Protein AF-A0A9P1MPZ2-F1 (afdb_monomer)

Secondary structure (DSSP, 8-state):
---PPPPPPPPPS--PPPPPPPTTHHHHT-HHHHHHHHHHHHHHHHHHHHHHHHHHHHHHHHHHHHHHHHHHHHHHHHT-EEEEEES-TT-TTHHHHHHHHHHHHHSTT--EEEEETTT--HHHHHH--EEEEEEEEEETTEE-HHHHHHHHHHHHHHH-HHHHHTS-GGGEEEEEEEEE-TTS-TTTTTHHHHHHHHHHHHHTPEE-SPPEEEE-TTSS--HHHHHHHHHHHHHHHHHHHHHHHHTTS----------------------------------------

Foldseek 3Di:
DDDDDDDDDDDDPDDDDDPPDDPVVVVVVPVVNVVVVVVVCVVVVVVVVVVVVVVVVVVVVVVVVVVVVVVVVLLVQQLEEEEEELADPPDPCVVLVVVLVVVQVPPPPRHYHYHYLVRDDPVVQQAGAHEYEYEFEFDLLATPPSNRVVLVVLVVCLVDPVSLVSGDLLRYEYEYEFEYAPVHDPCSQSNHRVSSVVSSVSSNHHYQDPHHGAHPNPVDCDPVSVVVSVVVSVVVVVSSVVVSVVSPDDDPPPDDDDPPPDDDDDDDDDDDDDDDDDDDDDDDDDDDD

Sequence (289 aa):
MSFHPPIRPAPPKGTAPAPAKTWYEELLEKDELLLYITAFLGVILPGLVYFIYQRVHKVYLKYAQKKMDEKRKERTAKNKIAIISLLSEDSELNELKKQLEECFQNHTGVEYEMWSVSSLKASDFSKFKGLGIFLVQTVDGQAGDESQWFIEWLEDVAADKKLKKNSNFESIRFCVAAFGSSLEKEKLFNKAGKTLQKRMKILGSTQMMPLELFDTASGDYTTELHEHFETWLLDLFSALEHSMEVGSDVEYDSQYEHSEEEEEEVDVDDEELTSEEETEKTGNTKKVR

Mean predicted aligned error: 15.58 Å

Structure (mmCIF, N/CA/C/O backbone):
data_AF-A0A9P1MPZ2-F1
#
_entry.id   AF-A0A9P1MPZ2-F1
#
loop_
_atom_site.group_PDB
_atom_site.id
_atom_site.type_symbol
_atom_site.label_atom_id
_atom_site.label_alt_id
_atom_site.label_comp_id
_atom_site.label_asym_id
_atom_site.label_entity_id
_atom_site.label_seq_id
_atom_site.pdbx_PDB_ins_code
_atom_site.Cartn_x
_atom_site.Cartn_y
_atom_site.Cartn_z
_atom_site.occupancy
_atom_site.B_iso_or_equiv
_atom_site.auth_seq_id
_atom_site.auth_comp_id
_atom_site.auth_asym_id
_atom_site.auth_atom_id
_atom_site.pdbx_PDB_model_num
ATOM 1 N N . MET A 1 1 ? 56.349 -40.484 -120.542 1.00 39.84 1 MET A N 1
ATOM 2 C CA . MET A 1 1 ? 56.775 -39.326 -119.730 1.00 39.84 1 MET A CA 1
ATOM 3 C C . MET A 1 1 ? 55.864 -39.259 -118.515 1.00 39.84 1 MET A C 1
ATOM 5 O O . MET A 1 1 ? 54.703 -38.902 -118.650 1.00 39.84 1 MET A O 1
ATOM 9 N N . SER A 1 2 ? 56.345 -39.744 -117.374 1.00 45.59 2 SER A N 1
ATOM 10 C CA . SER A 1 2 ? 55.611 -39.833 -116.109 1.00 45.59 2 SER A CA 1
ATOM 11 C C . SER A 1 2 ? 55.740 -38.519 -115.339 1.00 45.59 2 SER A C 1
ATOM 13 O O . SER A 1 2 ? 56.826 -38.170 -114.882 1.00 45.59 2 SER A O 1
ATOM 15 N N . PHE A 1 3 ? 54.636 -37.783 -115.224 1.00 50.25 3 PHE A N 1
ATOM 16 C CA . PHE A 1 3 ? 54.538 -36.581 -114.401 1.00 50.25 3 PHE A CA 1
ATOM 17 C C . PHE A 1 3 ? 54.379 -36.981 -112.930 1.00 50.25 3 PHE A C 1
ATOM 19 O O . PHE A 1 3 ? 53.340 -37.509 -112.538 1.00 50.25 3 PHE A O 1
ATOM 26 N N . HIS A 1 4 ? 55.402 -36.725 -112.114 1.00 55.28 4 HIS A N 1
ATOM 27 C CA . HIS A 1 4 ? 55.261 -36.721 -110.660 1.00 55.28 4 HIS A CA 1
ATOM 28 C C . HIS A 1 4 ? 54.816 -35.324 -110.198 1.00 55.28 4 HIS A C 1
ATOM 30 O O . HIS A 1 4 ? 55.480 -34.342 -110.537 1.00 55.28 4 HIS A O 1
ATOM 36 N N . PRO A 1 5 ? 53.715 -35.200 -109.437 1.00 65.12 5 PRO A N 1
ATOM 37 C CA . PRO A 1 5 ? 53.345 -33.938 -108.810 1.00 65.12 5 PRO A CA 1
ATOM 38 C C . PRO A 1 5 ? 54.288 -33.617 -107.632 1.00 65.12 5 PRO A C 1
ATOM 40 O O . PRO A 1 5 ? 54.743 -34.536 -106.945 1.00 65.12 5 PRO A O 1
ATOM 43 N N . PRO A 1 6 ? 54.597 -32.333 -107.377 1.00 62.66 6 PRO A N 1
ATOM 44 C CA . PRO A 1 6 ? 55.528 -31.943 -106.325 1.00 62.66 6 PRO A CA 1
ATOM 45 C C . PRO A 1 6 ? 54.959 -32.202 -104.923 1.00 62.66 6 PRO A C 1
ATOM 47 O O . PRO A 1 6 ? 53.801 -31.909 -104.620 1.00 62.66 6 PRO A O 1
ATOM 50 N N . ILE A 1 7 ? 55.824 -32.740 -104.065 1.00 59.59 7 ILE A N 1
ATOM 51 C CA . ILE A 1 7 ? 55.591 -33.028 -102.649 1.00 59.59 7 ILE A CA 1
ATOM 52 C C . ILE A 1 7 ? 55.330 -31.710 -101.904 1.00 59.59 7 ILE A C 1
ATOM 54 O O . ILE A 1 7 ? 56.149 -30.793 -101.938 1.00 59.59 7 ILE A O 1
ATOM 58 N N . ARG A 1 8 ? 54.183 -31.614 -101.222 1.00 60.94 8 ARG A N 1
ATOM 59 C CA . ARG A 1 8 ? 53.833 -30.482 -100.349 1.00 60.94 8 ARG A CA 1
ATOM 60 C C . ARG A 1 8 ? 54.687 -30.543 -99.070 1.00 60.94 8 ARG A C 1
ATOM 62 O O . ARG A 1 8 ? 54.714 -31.605 -98.447 1.00 60.94 8 ARG A O 1
ATOM 69 N N . PRO A 1 9 ? 55.346 -29.454 -98.637 1.00 58.75 9 PRO A N 1
ATOM 70 C CA . PRO A 1 9 ? 56.050 -29.443 -97.359 1.00 58.75 9 PRO A CA 1
ATOM 71 C C . PRO A 1 9 ? 55.053 -29.563 -96.197 1.00 58.75 9 PRO A C 1
ATOM 73 O O . PRO A 1 9 ? 53.997 -28.926 -96.198 1.00 58.75 9 PRO A O 1
ATOM 76 N N . ALA A 1 10 ? 55.383 -30.405 -95.216 1.00 61.16 10 ALA A N 1
ATOM 77 C CA . ALA A 1 10 ? 54.605 -30.565 -93.993 1.00 61.16 10 ALA A CA 1
ATOM 78 C C . ALA A 1 10 ? 54.614 -29.259 -93.168 1.00 61.16 10 ALA A C 1
ATOM 80 O O . ALA A 1 10 ? 55.653 -28.596 -93.104 1.00 61.16 10 ALA A O 1
ATOM 81 N N . PRO A 1 11 ? 53.492 -28.881 -92.528 1.00 60.66 11 PRO A N 1
ATOM 82 C CA . PRO A 1 11 ? 53.441 -27.696 -91.681 1.00 60.66 11 PRO A CA 1
ATOM 83 C C . PRO A 1 11 ? 54.337 -27.874 -90.439 1.00 60.66 11 PRO A C 1
ATOM 85 O O . PRO A 1 11 ? 54.437 -28.987 -89.909 1.00 60.66 11 PRO A O 1
ATOM 88 N N . PRO A 1 12 ? 54.998 -26.804 -89.962 1.00 57.44 12 PRO A N 1
ATOM 89 C CA . PRO A 1 12 ? 55.885 -26.873 -88.808 1.00 57.44 12 PRO A CA 1
ATOM 90 C C . PRO A 1 12 ? 55.118 -27.314 -87.553 1.00 57.44 12 PRO A C 1
ATOM 92 O O . PRO A 1 12 ? 54.087 -26.746 -87.194 1.00 57.44 12 PRO A O 1
ATOM 95 N N . LYS A 1 13 ? 55.642 -28.342 -86.876 1.00 53.94 13 LYS A N 1
ATOM 96 C CA . LYS A 1 13 ? 55.223 -28.744 -85.527 1.00 53.94 13 LYS A CA 1
ATOM 97 C C . LYS A 1 13 ? 55.514 -27.585 -84.572 1.00 53.94 13 LYS A C 1
ATOM 99 O O . LYS A 1 13 ? 56.685 -27.254 -84.410 1.00 53.94 13 LYS A O 1
ATOM 104 N N . GLY A 1 14 ? 54.502 -27.010 -83.917 1.00 59.19 14 GLY A N 1
ATOM 105 C CA . GLY A 1 14 ? 54.798 -26.116 -82.792 1.00 59.19 14 GLY A CA 1
ATOM 106 C C . GLY A 1 14 ? 53.775 -25.094 -82.310 1.00 59.19 14 GLY A C 1
ATOM 107 O O . GLY A 1 14 ? 54.126 -24.367 -81.393 1.00 59.19 14 GLY A O 1
ATOM 108 N N . THR A 1 15 ? 52.551 -24.999 -82.831 1.00 55.19 15 THR A N 1
ATOM 109 C CA . THR A 1 15 ? 51.580 -24.028 -82.286 1.00 55.19 15 THR A CA 1
ATOM 110 C C . THR A 1 15 ? 50.179 -24.617 -82.196 1.00 55.19 15 THR A C 1
ATOM 112 O O . THR A 1 15 ? 49.307 -24.360 -83.022 1.00 55.19 15 THR A O 1
ATOM 115 N N . ALA A 1 16 ? 49.941 -25.418 -81.155 1.00 57.53 16 ALA A N 1
ATOM 116 C CA . ALA A 1 16 ? 48.583 -25.530 -80.639 1.00 57.53 16 ALA A CA 1
ATOM 117 C C . ALA A 1 16 ? 48.192 -24.138 -80.099 1.00 57.53 16 ALA A C 1
ATOM 119 O O . ALA A 1 16 ? 48.966 -23.579 -79.318 1.00 57.53 16 ALA A O 1
ATOM 120 N N . PRO A 1 17 ? 47.067 -23.537 -80.524 1.00 59.38 17 PRO A N 1
ATOM 121 C CA . PRO A 1 17 ? 46.603 -22.301 -79.912 1.00 59.38 17 PRO A CA 1
ATOM 122 C C . PRO A 1 17 ? 46.317 -22.583 -78.434 1.00 59.38 17 PRO A C 1
ATOM 124 O O . PRO A 1 17 ? 45.668 -23.580 -78.109 1.00 59.38 17 PRO A O 1
ATOM 127 N N . ALA A 1 18 ? 46.837 -21.736 -77.543 1.00 62.97 18 ALA A N 1
ATOM 128 C CA . ALA A 1 18 ? 46.481 -21.778 -76.129 1.00 62.97 18 ALA A CA 1
ATOM 129 C C . ALA A 1 18 ? 44.943 -21.769 -75.993 1.00 62.97 18 ALA A C 1
ATOM 131 O O . ALA A 1 18 ? 44.282 -21.107 -76.804 1.00 62.97 18 ALA A O 1
ATOM 132 N N . PRO A 1 19 ? 44.353 -22.509 -75.032 1.00 67.75 19 PRO A N 1
ATOM 133 C CA . PRO A 1 19 ? 42.909 -22.476 -74.830 1.00 67.75 19 PRO A CA 1
ATOM 134 C C . PRO A 1 19 ? 42.470 -21.023 -74.621 1.00 67.75 19 PRO A C 1
ATOM 136 O O . PRO A 1 19 ? 43.175 -20.255 -73.966 1.00 67.75 19 PRO A O 1
ATOM 139 N N . ALA A 1 20 ? 41.347 -20.635 -75.232 1.00 64.50 20 ALA A N 1
ATOM 140 C CA . ALA A 1 20 ? 40.834 -19.274 -75.139 1.00 64.50 20 ALA A CA 1
ATOM 141 C C . ALA A 1 20 ? 40.706 -18.883 -73.661 1.00 64.50 20 ALA A C 1
ATOM 143 O O . ALA A 1 20 ? 39.983 -19.549 -72.916 1.00 64.50 20 ALA A O 1
ATOM 144 N N . LYS A 1 21 ? 41.442 -17.841 -73.251 1.00 61.28 21 LYS A N 1
ATOM 145 C CA . LYS A 1 21 ? 41.390 -17.320 -71.886 1.00 61.28 21 LYS A CA 1
ATOM 146 C C . LYS A 1 21 ? 39.951 -16.973 -71.550 1.00 61.28 21 LYS A C 1
ATOM 148 O O . LYS A 1 21 ? 39.214 -16.409 -72.362 1.00 61.28 21 LYS A O 1
ATOM 153 N N . THR A 1 22 ? 39.544 -17.353 -70.354 1.00 69.38 22 THR A N 1
ATOM 154 C CA . THR A 1 22 ? 38.213 -17.018 -69.865 1.00 69.38 22 THR A CA 1
ATOM 155 C C . THR A 1 22 ? 38.151 -15.520 -69.576 1.00 69.38 22 THR A C 1
ATOM 157 O O . THR A 1 22 ? 39.133 -14.904 -69.173 1.00 69.38 22 THR A O 1
ATOM 160 N N . TRP A 1 23 ? 36.993 -14.900 -69.796 1.00 69.62 23 TRP A N 1
ATOM 161 C CA . TRP A 1 23 ? 36.815 -13.445 -69.684 1.00 69.62 23 TRP A CA 1
ATOM 162 C C . TRP A 1 23 ? 37.216 -12.860 -68.313 1.00 69.62 23 TRP A C 1
ATOM 164 O O . TRP A 1 23 ? 37.462 -11.662 -68.209 1.00 69.62 23 TRP A O 1
ATOM 174 N N . TYR A 1 24 ? 37.291 -13.687 -67.263 1.00 61.81 24 TYR A N 1
ATOM 175 C CA . TYR A 1 24 ? 37.753 -13.275 -65.938 1.00 61.81 24 TYR A CA 1
ATOM 176 C C . TYR A 1 24 ? 39.288 -13.268 -65.807 1.00 61.81 24 TYR A C 1
ATOM 178 O O . TYR A 1 24 ? 39.817 -12.462 -65.049 1.00 61.81 24 TYR A O 1
ATOM 186 N N . GLU A 1 25 ? 40.019 -14.085 -66.573 1.00 65.12 25 GLU A N 1
ATOM 187 C CA . GLU A 1 25 ? 41.493 -14.101 -66.601 1.00 65.12 25 GLU A CA 1
ATOM 188 C C . GLU A 1 25 ? 42.058 -12.848 -67.292 1.00 65.12 25 GLU A C 1
ATOM 190 O O . GLU A 1 25 ? 43.017 -12.259 -66.805 1.00 65.12 25 GLU A O 1
ATOM 195 N N . GLU A 1 26 ? 41.407 -12.363 -68.356 1.00 63.84 26 GLU A N 1
ATOM 196 C CA . GLU A 1 26 ? 41.721 -11.064 -68.987 1.00 63.84 26 GLU A CA 1
ATOM 197 C C . GLU A 1 26 ? 41.407 -9.856 -68.086 1.00 63.84 26 GLU A C 1
ATOM 199 O O . GLU A 1 26 ? 41.979 -8.776 -68.256 1.00 63.84 26 GLU A O 1
ATOM 204 N N . LEU A 1 27 ? 40.482 -10.020 -67.136 1.00 62.69 27 LEU A N 1
ATOM 205 C CA . LEU A 1 27 ? 40.157 -8.999 -66.141 1.00 62.69 27 LEU A CA 1
ATOM 206 C C . LEU A 1 27 ? 41.181 -8.978 -64.994 1.00 62.69 27 LEU A C 1
ATOM 208 O O . LEU A 1 27 ? 41.464 -7.907 -64.463 1.00 62.69 27 LEU A O 1
ATOM 212 N N . LEU A 1 28 ? 41.725 -10.148 -64.637 1.00 62.38 28 LEU A N 1
ATOM 213 C CA . LEU A 1 28 ? 42.737 -10.337 -63.591 1.00 62.38 28 LEU A CA 1
ATOM 214 C C . LEU A 1 28 ? 44.137 -9.885 -64.028 1.00 62.38 28 LEU A C 1
ATOM 216 O O . LEU A 1 28 ? 44.878 -9.379 -63.200 1.00 62.38 28 LEU A O 1
ATOM 220 N N . GLU A 1 29 ? 44.487 -9.998 -65.315 1.00 65.50 29 GLU A N 1
ATOM 221 C CA . GLU A 1 29 ? 45.775 -9.507 -65.848 1.00 65.50 29 GLU A CA 1
ATOM 222 C C . GLU A 1 29 ? 45.876 -7.969 -65.897 1.00 65.50 29 GLU A C 1
ATOM 224 O O . GLU A 1 29 ? 46.950 -7.418 -66.142 1.00 65.50 29 GLU A O 1
ATOM 229 N N . LYS A 1 30 ? 44.776 -7.249 -65.641 1.00 66.94 30 LYS A N 1
ATOM 230 C CA . LYS A 1 30 ? 44.777 -5.792 -65.475 1.00 66.94 30 LYS A CA 1
ATOM 231 C C . LYS A 1 30 ? 44.998 -5.453 -64.003 1.00 66.94 30 LYS A C 1
ATOM 233 O O . LYS A 1 30 ? 44.076 -4.998 -63.330 1.00 66.94 30 LYS A O 1
ATOM 238 N N . ASP A 1 31 ? 46.227 -5.635 -63.524 1.00 66.44 31 ASP A N 1
ATOM 239 C CA . ASP A 1 31 ? 46.645 -5.259 -62.161 1.00 66.44 31 ASP A CA 1
ATOM 240 C C . ASP A 1 31 ? 46.244 -3.816 -61.807 1.00 66.44 31 ASP A C 1
ATOM 242 O O . ASP A 1 31 ? 45.835 -3.530 -60.684 1.00 66.44 31 ASP A O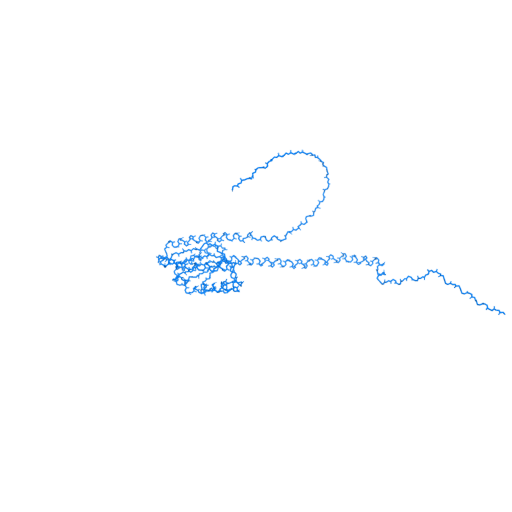 1
ATOM 246 N N . GLU A 1 32 ? 46.255 -2.910 -62.787 1.00 74.88 32 GLU A N 1
ATOM 247 C CA . GLU A 1 32 ? 45.781 -1.531 -62.637 1.00 74.88 32 GLU A CA 1
ATOM 248 C C . GLU A 1 32 ? 44.290 -1.450 -62.265 1.00 74.88 32 GLU A C 1
ATOM 250 O O . GLU A 1 32 ? 43.907 -0.643 -61.422 1.00 74.88 32 GLU A O 1
ATOM 255 N N . LEU A 1 33 ? 43.433 -2.304 -62.838 1.00 80.44 33 LEU A N 1
ATOM 256 C CA . LEU A 1 33 ? 42.002 -2.346 -62.521 1.00 80.44 33 LEU A CA 1
ATOM 257 C C . LEU A 1 33 ? 41.775 -2.829 -61.085 1.00 80.44 33 LEU A C 1
ATOM 259 O O . LEU A 1 33 ? 40.972 -2.240 -60.361 1.00 80.44 33 LEU A O 1
ATOM 263 N N . LEU A 1 34 ? 42.502 -3.865 -60.658 1.00 78.44 34 LEU A N 1
ATOM 264 C CA . LEU A 1 34 ? 42.473 -4.337 -59.273 1.00 78.44 34 LEU A CA 1
ATOM 265 C C . LEU A 1 34 ? 42.991 -3.258 -58.313 1.00 78.44 34 LEU A C 1
ATOM 267 O O . LEU A 1 34 ? 42.397 -3.054 -57.254 1.00 78.44 34 LEU A O 1
ATOM 271 N N . LEU A 1 35 ? 44.024 -2.505 -58.698 1.00 81.94 35 LEU A N 1
ATOM 272 C CA . LEU A 1 35 ? 44.551 -1.382 -57.922 1.00 81.94 35 LEU A CA 1
ATOM 273 C C . LEU A 1 35 ? 43.521 -0.249 -57.769 1.00 81.94 35 LEU A C 1
ATOM 275 O O . LEU A 1 35 ? 43.310 0.249 -56.667 1.00 81.94 35 LEU A O 1
ATOM 279 N N . TYR A 1 36 ? 42.816 0.130 -58.839 1.00 84.81 36 TYR A N 1
ATOM 280 C CA . TYR A 1 36 ? 41.749 1.135 -58.757 1.00 84.81 36 TYR A CA 1
ATOM 281 C C . TYR A 1 36 ? 40.560 0.660 -57.920 1.00 84.81 36 TYR A C 1
ATOM 283 O O . TYR A 1 36 ? 40.020 1.439 -57.136 1.00 84.81 36 TYR A O 1
ATOM 291 N N . ILE A 1 37 ? 40.162 -0.609 -58.048 1.00 85.12 37 ILE A N 1
ATOM 292 C CA . ILE A 1 37 ? 39.066 -1.183 -57.256 1.00 85.12 37 ILE A CA 1
ATOM 293 C C . ILE A 1 37 ? 39.447 -1.240 -55.773 1.00 85.12 37 ILE A C 1
ATOM 295 O O . ILE A 1 37 ? 38.644 -0.859 -54.924 1.00 85.12 37 ILE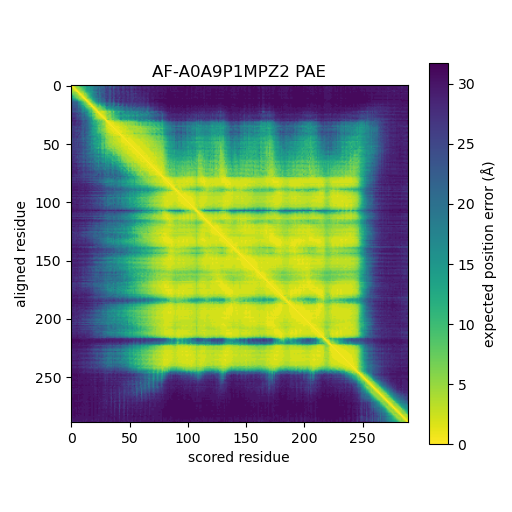 A O 1
ATOM 299 N N . THR A 1 38 ? 40.665 -1.670 -55.446 1.00 86.75 38 THR A N 1
ATOM 300 C CA . THR A 1 38 ? 41.151 -1.736 -54.058 1.00 86.75 38 THR A CA 1
ATOM 301 C C . THR A 1 38 ? 41.344 -0.350 -53.449 1.00 86.75 38 THR A C 1
ATOM 303 O O . THR A 1 38 ? 40.920 -0.137 -52.316 1.00 86.75 38 THR A O 1
ATOM 306 N N . ALA A 1 39 ? 41.870 0.624 -54.198 1.00 87.81 39 ALA A N 1
ATOM 307 C CA . ALA A 1 39 ? 41.956 2.016 -53.754 1.00 87.81 39 ALA A CA 1
ATOM 308 C C . ALA A 1 39 ? 40.564 2.635 -53.530 1.00 87.81 39 ALA A C 1
ATOM 310 O O . ALA A 1 39 ? 40.325 3.293 -52.519 1.00 87.81 39 ALA A O 1
ATOM 311 N N . PHE A 1 40 ? 39.614 2.379 -54.433 1.00 88.94 40 PHE A N 1
ATOM 312 C CA . PHE A 1 40 ? 38.230 2.841 -54.309 1.00 88.94 40 PHE A CA 1
ATOM 313 C C . PHE A 1 40 ? 37.520 2.218 -53.100 1.00 88.94 40 PHE A C 1
ATOM 315 O O . PHE A 1 40 ? 36.880 2.929 -52.322 1.00 88.94 40 PHE A O 1
ATOM 322 N N . LEU A 1 41 ? 37.674 0.906 -52.897 1.00 87.62 41 LEU A N 1
ATOM 323 C CA . LEU A 1 41 ? 37.165 0.211 -51.714 1.00 87.62 41 LEU A CA 1
ATOM 324 C C . LEU A 1 41 ? 37.825 0.732 -50.435 1.00 87.62 41 LEU A C 1
ATOM 326 O O . LEU A 1 41 ? 37.121 0.955 -49.458 1.00 87.62 41 LEU A O 1
ATOM 330 N N . GLY A 1 42 ? 39.132 1.003 -50.449 1.00 87.38 42 GLY A N 1
ATOM 331 C CA . GLY A 1 42 ? 39.857 1.572 -49.312 1.00 87.38 42 GLY A CA 1
ATOM 332 C C . GLY A 1 42 ? 39.328 2.939 -48.870 1.00 87.38 42 GLY A C 1
ATOM 333 O O . GLY A 1 42 ? 39.343 3.237 -47.681 1.00 87.38 42 GLY A O 1
ATOM 334 N N . VAL A 1 43 ? 38.795 3.745 -49.794 1.00 90.00 43 VAL A N 1
ATOM 335 C CA . VAL A 1 43 ? 38.198 5.056 -49.479 1.00 90.00 43 VAL A CA 1
ATOM 336 C C . VAL A 1 43 ? 36.723 4.940 -49.080 1.00 90.00 43 VAL A C 1
ATOM 338 O O . VAL A 1 43 ? 36.266 5.629 -48.169 1.00 90.00 43 VAL A O 1
ATOM 341 N N . ILE A 1 44 ? 35.952 4.070 -49.736 1.00 91.75 44 ILE A N 1
ATOM 342 C CA . ILE A 1 44 ? 34.495 3.993 -49.535 1.00 91.75 44 ILE A CA 1
ATOM 343 C C . ILE A 1 44 ? 34.104 3.098 -48.366 1.00 91.75 44 ILE A C 1
ATOM 345 O O . ILE A 1 44 ? 33.143 3.405 -47.657 1.00 91.75 44 ILE A O 1
ATOM 349 N N . LEU A 1 45 ? 34.826 2.001 -48.147 1.00 90.38 45 LEU A N 1
ATOM 350 C CA . LEU A 1 45 ? 34.503 1.025 -47.114 1.00 90.38 45 LEU A CA 1
ATOM 351 C C . LEU A 1 45 ? 34.539 1.635 -45.702 1.00 90.38 45 LEU A C 1
ATOM 353 O O . LEU A 1 45 ? 33.568 1.419 -44.977 1.00 90.38 45 LEU A O 1
ATOM 357 N N . PRO A 1 46 ? 35.520 2.483 -45.321 1.00 93.12 46 PRO A N 1
ATOM 358 C CA . PRO A 1 46 ? 35.475 3.200 -44.045 1.00 93.12 46 PRO A CA 1
ATOM 359 C C . PRO A 1 46 ? 34.239 4.098 -43.908 1.00 93.12 46 PRO A C 1
ATOM 361 O O . PRO A 1 46 ? 33.606 4.115 -42.856 1.00 93.12 46 PRO A O 1
ATOM 364 N N . GLY A 1 47 ? 33.838 4.793 -44.980 1.00 91.12 47 GLY A N 1
ATOM 365 C CA . GLY A 1 47 ? 32.633 5.629 -44.985 1.00 91.12 47 GLY A CA 1
ATOM 366 C C . GLY A 1 47 ? 31.343 4.820 -44.816 1.00 91.12 47 GLY A C 1
ATOM 367 O O . GLY A 1 47 ? 30.450 5.216 -44.065 1.00 91.12 47 GLY A O 1
ATOM 368 N N . LEU A 1 48 ? 31.257 3.655 -45.465 1.00 92.75 48 LEU A N 1
ATOM 369 C CA . LEU A 1 48 ? 30.120 2.742 -45.346 1.00 92.75 48 LEU A CA 1
ATOM 370 C C . LEU A 1 48 ? 30.046 2.109 -43.948 1.00 92.75 48 LEU A C 1
ATOM 372 O O . LEU A 1 48 ? 28.972 2.091 -43.345 1.00 92.75 48 LEU A O 1
ATOM 376 N N . VAL A 1 49 ? 31.179 1.648 -43.408 1.00 94.50 49 VAL A N 1
ATOM 377 C CA . VAL A 1 49 ? 31.280 1.116 -42.040 1.00 94.50 49 VAL A CA 1
ATOM 378 C C . VAL A 1 49 ? 30.900 2.189 -41.025 1.00 94.50 49 VAL A C 1
ATOM 380 O O . VAL A 1 49 ? 30.057 1.931 -40.171 1.00 94.50 49 VAL A O 1
ATOM 383 N N . TYR A 1 50 ? 31.424 3.411 -41.160 1.00 93.56 50 TYR A N 1
ATOM 384 C CA . TYR A 1 50 ? 31.068 4.535 -40.294 1.00 93.56 50 TYR A CA 1
ATOM 385 C C . TYR A 1 50 ? 29.569 4.854 -40.352 1.00 93.56 50 TYR A C 1
ATOM 387 O O . TYR A 1 50 ? 28.939 5.083 -39.319 1.00 93.56 50 TYR A O 1
ATOM 395 N N . PHE A 1 51 ? 28.962 4.823 -41.542 1.00 95.00 51 PHE A N 1
ATOM 396 C CA . PHE A 1 51 ? 27.527 5.060 -41.704 1.00 95.00 51 PHE A CA 1
ATOM 397 C C . PHE A 1 51 ? 26.672 3.965 -41.049 1.00 95.00 51 PHE A C 1
ATOM 399 O O . PHE A 1 51 ? 25.691 4.270 -40.362 1.00 95.00 51 PHE A O 1
ATOM 406 N N . ILE A 1 52 ? 27.041 2.692 -41.231 1.00 94.19 52 ILE A N 1
ATOM 407 C CA . ILE A 1 52 ? 26.368 1.558 -40.583 1.00 94.19 52 ILE A CA 1
ATOM 408 C C . ILE A 1 52 ? 26.531 1.658 -39.063 1.00 94.19 52 ILE A C 1
ATOM 410 O O . ILE A 1 52 ? 25.536 1.568 -38.342 1.00 94.19 52 ILE A O 1
ATOM 414 N N . TYR A 1 53 ? 27.747 1.931 -38.587 1.00 94.56 53 TYR A N 1
ATOM 415 C CA . TYR A 1 53 ? 28.055 2.130 -37.175 1.00 94.56 53 TYR A CA 1
ATOM 416 C C . TYR A 1 53 ? 27.206 3.250 -36.569 1.00 94.56 53 TYR A C 1
ATOM 418 O O . TYR A 1 53 ? 26.485 3.016 -35.605 1.00 94.56 53 TYR A O 1
ATOM 426 N N . GLN A 1 54 ? 27.181 4.435 -37.183 1.00 93.00 54 GLN A N 1
ATOM 427 C CA . GLN A 1 54 ? 26.336 5.560 -36.767 1.00 93.00 54 GLN A CA 1
ATOM 428 C C . GLN A 1 54 ? 24.858 5.170 -36.660 1.00 93.00 54 GLN A C 1
ATOM 430 O O . GLN A 1 54 ? 24.152 5.615 -35.753 1.00 93.00 54 GLN A O 1
ATOM 435 N N . ARG A 1 55 ? 24.362 4.339 -37.582 1.00 92.38 55 ARG A N 1
ATOM 436 C CA . ARG A 1 55 ? 22.963 3.909 -37.586 1.00 92.38 55 ARG A CA 1
ATOM 437 C C . ARG A 1 55 ? 22.666 2.918 -36.462 1.00 92.38 55 ARG A C 1
ATOM 439 O O . ARG A 1 55 ? 21.670 3.104 -35.764 1.00 92.38 55 ARG A O 1
ATOM 446 N N . VAL A 1 56 ? 23.526 1.921 -36.258 1.00 93.81 56 VAL A N 1
ATOM 447 C CA . VAL A 1 56 ? 23.408 0.947 -35.159 1.00 93.81 56 VAL A CA 1
ATOM 448 C C . VAL A 1 56 ? 23.560 1.643 -33.808 1.00 93.81 56 VAL A C 1
ATOM 450 O O . VAL A 1 56 ? 22.714 1.473 -32.934 1.00 93.81 56 VAL A O 1
ATOM 453 N N . HIS A 1 57 ? 24.560 2.511 -33.668 1.00 92.50 57 HIS A N 1
ATOM 454 C CA . HIS A 1 57 ? 24.812 3.286 -32.459 1.00 92.50 57 HIS A CA 1
ATOM 455 C C . HIS A 1 57 ? 23.613 4.174 -32.091 1.00 92.50 57 HIS A C 1
ATOM 457 O O . HIS A 1 57 ? 23.178 4.186 -30.943 1.00 92.50 57 HIS A O 1
ATOM 463 N N . LYS A 1 58 ? 22.974 4.838 -33.066 1.00 92.50 58 LYS A N 1
ATOM 464 C CA . LYS A 1 58 ? 21.732 5.602 -32.830 1.00 92.50 58 LYS A CA 1
ATOM 465 C C . LYS A 1 58 ? 20.565 4.731 -32.362 1.00 92.50 58 LYS A C 1
ATOM 467 O O . LYS A 1 58 ? 19.768 5.183 -31.542 1.00 92.50 58 LYS A O 1
ATOM 472 N N . VAL A 1 59 ? 20.425 3.514 -32.890 1.00 92.81 59 VAL A N 1
ATOM 473 C CA . VAL A 1 59 ? 19.392 2.566 -32.435 1.00 92.81 59 VAL A CA 1
ATOM 474 C C . VAL A 1 59 ? 19.675 2.124 -31.001 1.00 92.81 59 VAL A C 1
ATOM 476 O O . VAL A 1 59 ? 18.764 2.138 -30.174 1.00 92.81 59 VAL A O 1
ATOM 479 N N . TYR A 1 60 ? 20.934 1.813 -30.693 1.00 94.06 60 TYR A N 1
ATOM 480 C CA . TYR A 1 60 ? 21.369 1.434 -29.354 1.00 94.06 60 TYR A CA 1
ATOM 481 C C . TYR A 1 60 ? 21.136 2.555 -28.333 1.00 94.06 60 TYR A C 1
ATOM 483 O O . TYR A 1 60 ? 20.505 2.318 -27.307 1.00 94.06 60 TYR A O 1
ATOM 491 N N . LEU A 1 61 ? 21.532 3.794 -28.648 1.00 91.88 61 LEU A N 1
ATOM 492 C CA . LEU A 1 61 ? 21.302 4.956 -27.784 1.00 91.88 61 LEU A CA 1
ATOM 493 C C . LEU A 1 61 ? 19.814 5.169 -27.486 1.00 91.88 61 LEU A C 1
ATOM 495 O O . LEU A 1 61 ? 19.445 5.387 -26.335 1.00 91.88 61 LEU A O 1
ATOM 499 N N . LYS A 1 62 ? 18.939 5.053 -28.495 1.00 92.88 62 LYS A N 1
ATOM 500 C CA . LYS A 1 62 ? 17.484 5.162 -28.292 1.00 92.88 62 LYS A CA 1
ATOM 501 C C . LYS A 1 62 ? 16.935 4.049 -27.404 1.00 92.88 62 LYS A C 1
ATOM 503 O O . LYS A 1 62 ? 16.064 4.306 -26.576 1.00 92.88 62 LYS A O 1
ATOM 508 N N . TYR A 1 63 ? 17.418 2.821 -27.578 1.00 90.75 63 TYR A N 1
ATOM 509 C CA . TYR A 1 63 ? 17.021 1.692 -26.741 1.00 90.75 63 TYR A CA 1
ATOM 510 C C . TYR A 1 63 ? 17.474 1.883 -25.288 1.00 90.75 63 TYR A C 1
ATOM 512 O O . TYR A 1 63 ? 16.667 1.726 -24.372 1.00 90.75 63 TYR A O 1
ATOM 520 N N . ALA A 1 64 ? 18.727 2.297 -25.080 1.00 90.62 64 ALA A N 1
ATOM 521 C CA . ALA A 1 64 ? 19.273 2.592 -23.762 1.00 90.62 64 ALA A CA 1
ATOM 522 C C . ALA A 1 64 ? 18.492 3.721 -23.071 1.00 90.62 64 ALA A C 1
ATOM 524 O O . ALA A 1 64 ? 18.055 3.549 -21.936 1.00 90.62 64 ALA A O 1
ATOM 525 N N . GLN A 1 65 ? 18.218 4.826 -23.773 1.00 90.50 65 GLN A N 1
ATOM 526 C CA . GLN A 1 65 ? 17.395 5.926 -23.256 1.00 90.50 65 GLN A CA 1
ATOM 527 C C . GLN A 1 65 ? 15.992 5.456 -22.863 1.00 90.50 65 GLN A C 1
ATOM 529 O O . GLN A 1 65 ? 15.551 5.717 -21.748 1.00 90.50 65 GLN A O 1
ATOM 534 N N . LYS A 1 66 ? 15.320 4.685 -23.727 1.00 90.69 66 LYS A N 1
ATOM 535 C CA . LYS A 1 66 ? 13.989 4.141 -23.430 1.00 90.69 66 LYS A CA 1
ATOM 536 C C . LYS A 1 66 ? 14.000 3.241 -22.189 1.00 90.69 66 LYS A C 1
ATOM 538 O O . LYS A 1 66 ? 13.118 3.373 -21.347 1.00 90.69 66 LYS A O 1
ATOM 543 N N . LYS A 1 67 ? 15.006 2.370 -22.049 1.00 90.44 67 LYS A N 1
ATOM 544 C CA . LYS A 1 67 ? 15.173 1.499 -20.873 1.00 90.44 67 LYS A CA 1
ATOM 545 C C . LYS A 1 67 ? 15.398 2.322 -19.597 1.00 90.44 67 LYS A C 1
ATOM 547 O O . LYS A 1 67 ? 14.825 2.006 -18.558 1.00 90.44 67 LYS A O 1
ATOM 552 N N . MET A 1 68 ? 16.191 3.392 -19.673 1.00 82.62 68 MET A N 1
ATOM 553 C CA . MET A 1 68 ? 16.427 4.305 -18.546 1.00 82.62 68 MET A CA 1
ATOM 554 C C . MET A 1 68 ? 15.157 5.073 -18.157 1.00 82.62 68 MET A C 1
ATOM 556 O O . MET A 1 68 ? 14.857 5.196 -16.971 1.00 82.62 68 MET A O 1
ATOM 560 N N . ASP A 1 69 ? 14.372 5.530 -19.134 1.00 85.19 69 ASP A N 1
ATOM 561 C CA . ASP A 1 69 ? 13.098 6.213 -18.891 1.00 85.19 69 ASP A CA 1
ATOM 562 C C . ASP A 1 69 ? 12.040 5.278 -18.293 1.00 85.19 69 ASP A C 1
ATOM 564 O O . ASP A 1 69 ? 11.285 5.685 -17.411 1.00 85.19 69 ASP A O 1
ATOM 568 N N . GLU A 1 70 ? 11.983 4.022 -18.740 1.00 86.12 70 GLU A N 1
ATOM 569 C CA . GLU A 1 70 ? 11.115 2.995 -18.155 1.00 86.12 70 GLU A CA 1
ATOM 570 C C . GLU A 1 70 ? 11.496 2.713 -16.699 1.00 86.12 70 GLU A C 1
ATOM 572 O O . GLU A 1 70 ? 10.627 2.774 -15.829 1.00 86.12 70 GLU A O 1
ATOM 577 N N . LYS A 1 71 ? 12.792 2.522 -16.409 1.00 83.62 71 LYS A N 1
ATOM 578 C CA . LYS A 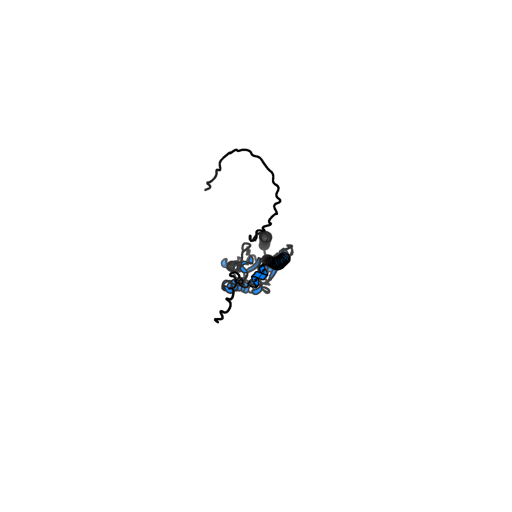1 71 ? 13.286 2.373 -15.031 1.00 83.62 71 LYS A CA 1
ATOM 579 C C . LYS A 1 71 ? 12.966 3.597 -14.174 1.00 83.62 71 LYS A C 1
ATOM 581 O O . LYS A 1 71 ? 12.542 3.447 -13.032 1.00 83.62 71 LYS A O 1
ATOM 586 N N . ARG A 1 72 ? 13.124 4.813 -14.712 1.00 80.12 72 ARG A N 1
ATOM 587 C CA . ARG A 1 72 ? 12.778 6.053 -13.999 1.00 80.12 72 ARG A CA 1
ATOM 588 C C . ARG A 1 72 ? 11.288 6.094 -13.664 1.00 80.12 72 ARG A C 1
ATOM 590 O O . ARG A 1 72 ? 10.945 6.334 -12.514 1.00 80.12 72 ARG A O 1
ATOM 597 N N . LYS A 1 73 ? 10.412 5.795 -14.629 1.00 82.81 73 LYS A N 1
ATOM 598 C CA . LYS A 1 73 ? 8.956 5.726 -14.409 1.00 82.81 73 LYS A CA 1
ATOM 599 C C . LYS A 1 73 ? 8.580 4.663 -13.385 1.00 82.81 73 LYS A C 1
ATOM 601 O O . LYS A 1 73 ? 7.699 4.897 -12.566 1.00 82.81 73 LYS A O 1
ATOM 606 N N . GLU A 1 74 ? 9.238 3.507 -13.419 1.00 81.44 74 GLU A N 1
ATOM 607 C CA . GLU A 1 74 ? 9.006 2.444 -12.447 1.00 81.44 74 GLU A CA 1
ATOM 608 C C . GLU A 1 74 ? 9.428 2.862 -11.035 1.00 81.44 74 GLU A C 1
ATOM 610 O O . GLU A 1 74 ? 8.674 2.631 -10.093 1.00 81.44 74 GLU A O 1
ATOM 615 N N . ARG A 1 75 ? 10.579 3.528 -10.885 1.00 76.94 75 ARG A N 1
ATOM 616 C CA . ARG A 1 75 ? 11.032 4.081 -9.599 1.00 76.94 75 ARG A CA 1
ATOM 617 C C . ARG A 1 75 ? 10.063 5.134 -9.067 1.00 76.94 75 ARG A C 1
ATOM 619 O O . ARG A 1 75 ? 9.643 5.036 -7.922 1.00 76.94 75 ARG A O 1
ATOM 626 N N . THR A 1 76 ? 9.631 6.077 -9.905 1.00 79.62 76 THR A N 1
ATOM 627 C CA . THR A 1 76 ? 8.622 7.074 -9.510 1.00 79.62 76 THR A CA 1
ATOM 628 C C . THR A 1 76 ? 7.311 6.406 -9.096 1.00 79.62 76 THR A C 1
ATOM 630 O O . THR A 1 76 ? 6.728 6.779 -8.086 1.00 79.62 76 THR A O 1
ATOM 633 N N . ALA A 1 77 ? 6.874 5.368 -9.816 1.00 81.50 77 ALA A N 1
ATOM 634 C CA . ALA A 1 77 ? 5.680 4.616 -9.445 1.00 81.50 77 ALA A CA 1
ATOM 635 C C . ALA A 1 77 ? 5.850 3.869 -8.110 1.00 81.50 77 ALA A C 1
ATOM 637 O O . ALA A 1 77 ? 4.922 3.851 -7.318 1.00 81.50 77 ALA A O 1
ATOM 638 N N . LYS A 1 78 ? 7.020 3.282 -7.826 1.00 81.38 78 LYS A N 1
ATOM 639 C CA . LYS A 1 78 ? 7.307 2.600 -6.546 1.00 81.38 78 LYS A CA 1
ATOM 640 C C . LYS A 1 78 ? 7.451 3.560 -5.357 1.00 81.38 78 LYS A C 1
ATOM 642 O O . LYS A 1 78 ? 7.282 3.133 -4.217 1.00 81.38 78 LYS A O 1
ATOM 647 N N . ASN A 1 79 ? 7.726 4.835 -5.613 1.00 83.38 79 ASN A N 1
ATOM 648 C CA . ASN A 1 79 ? 7.843 5.862 -4.576 1.00 83.38 79 ASN A CA 1
ATOM 649 C C . ASN A 1 79 ? 6.527 6.602 -4.309 1.00 83.38 79 ASN A C 1
ATOM 651 O O . ASN A 1 79 ? 6.469 7.426 -3.404 1.00 83.38 79 ASN A O 1
ATOM 655 N N . LYS A 1 80 ? 5.469 6.306 -5.069 1.00 90.00 80 LYS A N 1
ATOM 656 C CA . LYS A 1 80 ? 4.153 6.901 -4.860 1.00 90.00 80 LYS A CA 1
ATOM 657 C C . LYS A 1 80 ? 3.546 6.418 -3.542 1.00 90.00 80 LYS A C 1
ATOM 659 O O . LYS A 1 80 ? 3.575 5.220 -3.248 1.00 90.00 80 LYS A O 1
ATOM 664 N N . ILE A 1 81 ? 2.962 7.339 -2.782 1.00 93.25 81 ILE A N 1
ATOM 665 C CA . ILE A 1 81 ? 2.259 7.041 -1.533 1.00 93.25 81 ILE A CA 1
ATOM 666 C C . ILE A 1 81 ? 0.760 7.245 -1.739 1.00 93.25 81 ILE A C 1
ATOM 668 O O . ILE A 1 81 ? 0.331 8.246 -2.308 1.00 93.25 81 ILE A O 1
ATOM 672 N N . ALA A 1 82 ? -0.043 6.292 -1.279 1.00 94.75 82 ALA A N 1
ATOM 673 C CA . ALA A 1 82 ? -1.492 6.403 -1.223 1.00 94.75 82 ALA A CA 1
ATOM 674 C C . ALA A 1 82 ? -1.959 6.189 0.218 1.00 94.75 82 ALA A C 1
ATOM 676 O O . ALA A 1 82 ? -1.632 5.173 0.831 1.00 94.75 82 ALA A O 1
ATOM 677 N N . ILE A 1 83 ? -2.733 7.130 0.751 1.00 95.44 83 ILE A N 1
ATOM 678 C CA . ILE A 1 83 ? -3.427 6.999 2.031 1.00 95.44 83 ILE A CA 1
ATOM 679 C C . ILE A 1 83 ? -4.838 6.504 1.723 1.00 95.44 83 ILE A C 1
ATOM 681 O O . ILE A 1 83 ? -5.643 7.224 1.140 1.00 95.44 83 ILE A O 1
ATOM 685 N N . ILE A 1 84 ? -5.131 5.258 2.086 1.00 96.25 84 ILE A N 1
ATOM 686 C CA . ILE A 1 84 ? -6.416 4.603 1.860 1.00 96.25 84 ILE A CA 1
ATOM 687 C C . ILE A 1 84 ? -7.213 4.636 3.161 1.00 96.25 84 ILE A C 1
ATOM 689 O O . ILE A 1 84 ? -6.945 3.894 4.108 1.00 96.25 84 ILE A O 1
ATOM 693 N N . SER A 1 85 ? -8.211 5.510 3.200 1.00 95.62 85 SER A N 1
ATOM 694 C CA . SER A 1 85 ? -9.101 5.667 4.343 1.00 95.62 85 SER A CA 1
ATOM 695 C C . SER A 1 85 ? -10.300 4.741 4.187 1.00 95.62 85 SER A C 1
ATOM 697 O O . SER A 1 85 ? -11.190 5.032 3.395 1.00 95.62 85 SER A O 1
ATOM 699 N N . LEU A 1 86 ? -10.304 3.643 4.951 1.00 95.19 86 LEU A N 1
ATOM 700 C CA . LEU A 1 86 ? -11.405 2.685 5.119 1.00 95.19 86 LEU A CA 1
ATOM 701 C C . LEU A 1 86 ? -12.263 3.002 6.358 1.00 95.19 86 LEU A C 1
ATOM 703 O O . LEU A 1 86 ? -12.773 2.097 7.026 1.00 95.19 86 LEU A O 1
ATOM 707 N N . LEU A 1 87 ? -12.373 4.289 6.682 1.00 93.31 87 LEU A N 1
ATOM 708 C CA . LEU A 1 87 ? -13.197 4.820 7.765 1.00 93.31 87 LEU A CA 1
ATOM 709 C C . LEU A 1 87 ? -14.572 5.196 7.207 1.00 93.31 87 LEU A C 1
ATOM 711 O O . LEU A 1 87 ? -14.659 5.614 6.052 1.00 93.31 87 LEU A O 1
ATOM 715 N N . SER A 1 88 ? -15.617 5.086 8.023 1.00 89.56 88 SER A N 1
ATOM 716 C CA . SER A 1 88 ? -16.941 5.596 7.649 1.00 89.56 88 SER A CA 1
ATOM 717 C C . SER A 1 88 ? -16.930 7.129 7.557 1.00 89.56 88 SER A C 1
ATOM 719 O O . SER A 1 88 ? -16.202 7.790 8.306 1.00 89.56 88 SER A O 1
ATOM 721 N N . GLU A 1 89 ? -17.751 7.713 6.680 1.00 83.75 89 GLU A N 1
ATOM 722 C CA . GLU A 1 89 ? -17.818 9.177 6.503 1.00 83.75 89 GLU A CA 1
ATOM 723 C C . GLU A 1 89 ? -18.206 9.925 7.792 1.00 83.75 89 GLU A C 1
ATOM 725 O O . GLU A 1 89 ? -17.627 10.966 8.091 1.00 83.75 89 GLU A O 1
ATOM 730 N N . ASP A 1 90 ? -19.082 9.342 8.614 1.00 83.06 90 ASP A N 1
ATOM 731 C CA . ASP A 1 90 ? -19.528 9.917 9.895 1.00 83.06 90 ASP A CA 1
ATOM 732 C C . ASP A 1 90 ? -18.642 9.530 11.096 1.00 83.06 90 ASP A C 1
ATOM 734 O O . ASP A 1 90 ? -18.987 9.781 12.249 1.00 83.06 90 ASP A O 1
ATOM 738 N N . SER A 1 91 ? -17.504 8.875 10.856 1.00 85.31 91 SER A N 1
ATOM 739 C CA . SER A 1 91 ? -16.612 8.428 11.926 1.00 85.31 91 SER A CA 1
ATOM 740 C C . SER A 1 91 ? -15.884 9.606 12.571 1.00 85.31 91 SER A C 1
ATOM 742 O O . SER A 1 91 ? -15.293 10.438 11.884 1.00 85.31 91 SER A O 1
ATOM 744 N N . GLU A 1 92 ? -15.828 9.653 13.895 1.00 85.19 92 GLU A N 1
ATOM 745 C CA . GLU A 1 92 ? -15.045 10.669 14.613 1.00 85.19 92 GLU A CA 1
ATOM 746 C C . GLU A 1 92 ? -13.521 10.421 14.441 1.00 85.19 92 GLU A C 1
ATOM 748 O O . GLU A 1 92 ? -12.718 11.345 14.542 1.00 85.19 92 GLU A O 1
ATOM 753 N N . LEU A 1 93 ? -13.112 9.213 14.008 1.00 90.00 93 LEU A N 1
ATOM 754 C CA . LEU A 1 93 ? -11.739 8.895 13.566 1.00 90.00 93 LEU A CA 1
ATOM 755 C C . LEU A 1 93 ? -11.274 9.729 12.359 1.00 90.00 93 LEU A C 1
ATOM 757 O O . LEU A 1 93 ? -10.085 9.735 12.023 1.00 90.00 93 LEU A O 1
ATOM 761 N N . ASN A 1 94 ? -12.188 10.435 11.687 1.00 90.94 94 ASN A N 1
ATOM 762 C CA . ASN A 1 94 ? -11.830 11.365 10.623 1.00 90.94 94 ASN A CA 1
ATOM 763 C C . ASN A 1 94 ? -10.964 12.532 11.123 1.00 90.94 94 ASN A C 1
ATOM 765 O O . ASN A 1 94 ? -10.228 13.110 10.322 1.00 90.94 94 ASN A O 1
ATOM 769 N N . GLU A 1 95 ? -10.969 12.841 12.423 1.00 90.62 95 GLU A N 1
ATOM 770 C CA . GLU A 1 95 ? -10.026 13.802 13.004 1.00 90.62 95 GLU A CA 1
ATOM 771 C C . GLU A 1 95 ? -8.577 13.287 12.944 1.00 90.62 95 GLU A C 1
ATOM 773 O O . GLU A 1 95 ? -7.693 14.002 12.476 1.00 90.62 95 GLU A O 1
ATOM 778 N N . LEU A 1 96 ? -8.336 12.011 13.274 1.00 91.88 96 LEU A N 1
ATOM 779 C CA . LEU A 1 96 ? -7.012 11.378 13.146 1.00 91.88 96 LEU A CA 1
ATOM 780 C C . LEU A 1 96 ? -6.564 11.277 11.683 1.00 91.88 96 LEU A C 1
ATOM 782 O O . LEU A 1 96 ? -5.398 11.495 11.354 1.00 91.88 96 LEU A O 1
ATOM 786 N N . LYS A 1 97 ? -7.501 10.990 10.773 1.00 93.12 97 LYS A N 1
ATOM 787 C CA . LYS A 1 97 ? -7.242 11.048 9.327 1.00 93.12 97 LYS A CA 1
ATOM 788 C C . LYS A 1 97 ? -6.788 12.445 8.899 1.00 93.12 97 LYS A C 1
ATOM 790 O O . LYS A 1 97 ? -5.836 12.555 8.131 1.00 93.12 97 LYS A O 1
ATOM 795 N N . LYS A 1 98 ? -7.451 13.496 9.389 1.00 92.56 98 LYS A N 1
ATOM 796 C CA . LYS A 1 98 ? -7.082 14.885 9.101 1.00 92.56 98 LYS A CA 1
ATOM 797 C C . LYS A 1 98 ? -5.713 15.230 9.687 1.00 92.56 98 LYS A C 1
ATOM 799 O O . LYS A 1 98 ? -4.914 15.846 8.996 1.00 92.56 98 LYS A O 1
ATOM 804 N N . GLN A 1 99 ? -5.411 14.769 10.901 1.00 92.06 99 GLN A N 1
ATOM 805 C CA . GLN A 1 99 ? -4.093 14.926 11.521 1.00 92.06 99 GLN A CA 1
ATOM 806 C C . GLN A 1 99 ? -2.985 14.284 10.670 1.00 92.06 99 GLN A C 1
ATOM 808 O O . GLN A 1 99 ? -1.978 14.926 10.383 1.00 92.06 99 GLN A O 1
ATOM 813 N N . LEU A 1 100 ? -3.191 13.048 10.199 1.00 93.25 100 LEU A N 1
ATOM 814 C CA . LEU A 1 100 ? -2.279 12.387 9.261 1.00 93.25 100 LEU A CA 1
ATOM 815 C C . LEU A 1 100 ? -2.103 13.214 7.978 1.00 93.25 100 LEU A C 1
ATOM 817 O O . LEU A 1 100 ? -0.979 13.412 7.523 1.00 93.25 100 LEU A O 1
ATOM 821 N N . GLU A 1 101 ? -3.198 13.706 7.398 1.00 92.25 101 GLU A N 1
ATOM 822 C CA . GLU A 1 101 ? -3.161 14.521 6.182 1.00 92.25 101 GLU A CA 1
ATOM 823 C C . GLU A 1 101 ? -2.362 15.817 6.384 1.00 92.25 101 GLU A C 1
ATOM 825 O O . GLU A 1 101 ? -1.490 16.133 5.577 1.00 92.25 101 GLU A O 1
ATOM 830 N N . GLU A 1 102 ? -2.588 16.530 7.488 1.00 92.00 102 GLU A N 1
ATOM 831 C CA . GLU A 1 102 ? -1.841 17.736 7.857 1.00 92.00 102 GLU A CA 1
ATOM 832 C C . GLU A 1 102 ? -0.346 17.443 8.041 1.00 92.00 102 GLU A C 1
ATOM 834 O O . GLU A 1 102 ? 0.497 18.192 7.542 1.00 92.00 102 GLU A O 1
ATOM 839 N N . CYS A 1 103 ? 0.012 16.326 8.684 1.00 90.81 103 CYS A N 1
ATOM 840 C CA . CYS A 1 103 ? 1.407 15.904 8.801 1.00 90.81 103 CYS A CA 1
ATOM 841 C C . CYS A 1 103 ? 2.052 15.681 7.426 1.00 90.81 103 CYS A C 1
ATOM 843 O O . CYS A 1 103 ? 3.163 16.154 7.194 1.00 90.81 103 CYS A O 1
ATOM 845 N N . PHE A 1 104 ? 1.353 15.028 6.495 1.00 90.50 104 PHE A N 1
ATOM 846 C CA . PHE A 1 104 ? 1.843 14.820 5.130 1.00 90.50 104 PHE A CA 1
ATOM 847 C C . PHE A 1 104 ? 1.935 16.119 4.318 1.00 90.50 104 PHE A C 1
ATOM 849 O O . PHE A 1 104 ? 2.867 16.280 3.537 1.00 90.50 104 PHE A O 1
ATOM 856 N N . GLN A 1 105 ? 1.009 17.065 4.507 1.00 88.75 105 GLN A N 1
ATOM 857 C CA . GLN A 1 105 ? 1.075 18.383 3.861 1.00 88.75 105 GLN A CA 1
ATOM 858 C C . GLN A 1 105 ? 2.260 19.214 4.369 1.00 88.75 105 GLN A C 1
ATOM 860 O O . GLN A 1 105 ? 2.898 19.923 3.590 1.00 88.75 105 GLN A O 1
ATOM 865 N N . ASN A 1 106 ? 2.565 19.117 5.664 1.00 87.75 106 ASN A N 1
ATOM 866 C CA . ASN A 1 106 ? 3.672 19.840 6.286 1.00 87.75 106 ASN A CA 1
ATOM 867 C C . ASN A 1 106 ? 5.036 19.201 5.981 1.00 87.75 106 ASN A C 1
ATOM 869 O O . ASN A 1 106 ? 6.055 19.898 5.939 1.00 87.75 106 ASN A O 1
ATOM 873 N N . HIS A 1 107 ? 5.073 17.888 5.747 1.00 80.88 107 HIS A N 1
ATOM 874 C CA . HIS A 1 107 ? 6.298 17.170 5.423 1.00 80.88 107 HIS A CA 1
ATOM 875 C C . HIS A 1 107 ? 6.691 17.412 3.952 1.00 80.88 107 HIS A C 1
ATOM 877 O O . HIS A 1 107 ? 6.207 16.778 3.015 1.00 80.88 107 HIS A O 1
ATOM 883 N N . THR A 1 108 ? 7.561 18.403 3.743 1.00 63.84 108 THR A N 1
ATOM 884 C CA . THR A 1 108 ? 7.942 18.896 2.411 1.00 63.84 108 THR A CA 1
ATOM 885 C C . THR A 1 108 ? 8.682 17.819 1.611 1.00 63.84 108 THR A C 1
ATOM 887 O O . THR A 1 108 ? 9.740 17.360 2.025 1.00 63.84 108 THR A O 1
ATOM 890 N N . GLY A 1 109 ? 8.167 17.469 0.428 1.00 73.38 109 GLY A N 1
ATOM 891 C CA . GLY A 1 109 ? 8.856 16.597 -0.538 1.00 73.38 109 GLY A CA 1
ATOM 892 C C . GLY A 1 109 ? 8.236 15.213 -0.742 1.00 73.38 109 GLY A C 1
ATOM 893 O O . GLY A 1 109 ? 8.701 14.473 -1.607 1.00 73.38 109 GLY A O 1
ATOM 894 N N . VAL A 1 110 ? 7.173 14.876 -0.008 1.00 77.19 110 VAL A N 1
ATOM 895 C CA . VAL A 1 110 ? 6.465 13.600 -0.157 1.00 77.19 110 VAL A CA 1
ATOM 896 C C . VAL A 1 110 ? 5.162 13.809 -0.928 1.00 77.19 110 VAL A C 1
ATOM 898 O O . VAL A 1 110 ? 4.202 14.383 -0.420 1.00 77.19 110 VAL A O 1
ATOM 901 N N . GLU A 1 111 ? 5.114 13.333 -2.173 1.00 83.75 111 GLU A N 1
ATOM 902 C CA . GLU A 1 111 ? 3.866 13.285 -2.939 1.00 83.75 111 GLU A CA 1
ATOM 903 C C . GLU A 1 111 ? 2.984 12.136 -2.433 1.00 83.75 111 GLU A C 1
ATOM 905 O O . GLU A 1 111 ? 3.400 10.972 -2.419 1.00 83.75 111 GLU A O 1
ATOM 910 N N . TYR A 1 112 ? 1.747 12.455 -2.051 1.00 90.31 112 TYR A N 1
ATOM 911 C CA . TYR A 1 112 ? 0.761 11.472 -1.612 1.00 90.31 112 TYR A CA 1
ATOM 912 C C . TYR A 1 112 ? -0.592 11.683 -2.299 1.00 90.31 112 TYR A C 1
ATOM 914 O O . TYR A 1 112 ? -0.952 12.793 -2.691 1.00 90.31 112 TYR A O 1
ATOM 922 N N . GLU A 1 113 ? -1.361 10.603 -2.429 1.00 91.56 113 GLU A N 1
ATOM 92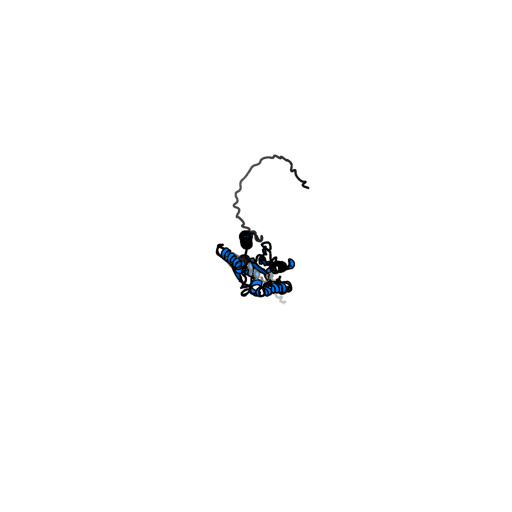3 C CA . GLU A 1 113 ? -2.763 10.639 -2.844 1.00 91.56 113 GLU A CA 1
ATOM 924 C C . GLU A 1 113 ? -3.668 10.145 -1.717 1.00 91.56 113 GLU A C 1
ATOM 926 O O . GLU A 1 113 ? -3.402 9.111 -1.108 1.00 91.56 113 GLU A O 1
ATOM 931 N N . MET A 1 114 ? -4.763 10.858 -1.458 1.00 91.69 114 MET A N 1
ATOM 932 C CA . MET A 1 114 ? -5.783 10.445 -0.496 1.00 91.69 114 MET A CA 1
ATOM 933 C C . MET A 1 114 ? -6.911 9.713 -1.224 1.00 91.69 114 MET A C 1
ATOM 935 O O . MET A 1 114 ? -7.598 10.296 -2.063 1.00 91.69 114 MET A O 1
ATOM 939 N N . TRP A 1 115 ? -7.114 8.437 -0.906 1.00 93.62 115 TRP A N 1
ATOM 940 C CA . TRP A 1 115 ? -8.193 7.610 -1.441 1.00 93.62 115 TRP A CA 1
ATOM 941 C C . TRP A 1 115 ? -9.200 7.327 -0.326 1.00 93.62 115 TRP A C 1
ATOM 943 O O . TRP A 1 115 ? -8.932 6.559 0.599 1.00 93.62 115 TRP A O 1
ATOM 953 N N . SER A 1 116 ? -10.372 7.957 -0.406 1.00 89.19 116 SER A N 1
ATOM 954 C CA . SER A 1 116 ? -11.520 7.564 0.415 1.00 89.19 116 SER A CA 1
ATOM 955 C C . SER A 1 116 ? -12.146 6.293 -0.147 1.00 89.19 116 SER A C 1
ATOM 957 O O . SER A 1 116 ? -12.081 6.046 -1.351 1.00 89.19 116 SER A O 1
ATOM 959 N N . VAL A 1 117 ? -12.835 5.527 0.693 1.00 85.88 117 VAL A N 1
ATOM 960 C CA . VAL A 1 117 ? -13.654 4.384 0.256 1.00 85.88 117 VAL A CA 1
ATOM 961 C C . VAL A 1 117 ? -14.587 4.733 -0.900 1.00 85.88 117 VAL A C 1
ATOM 963 O O . VAL A 1 117 ? -14.666 3.980 -1.868 1.00 85.88 117 VAL A O 1
ATOM 966 N N . SER A 1 118 ? -15.245 5.891 -0.832 1.00 84.31 118 SER A N 1
ATOM 967 C CA . SER A 1 118 ? -16.199 6.356 -1.841 1.00 84.31 118 SER A CA 1
ATOM 968 C C . SER A 1 118 ? -15.562 6.661 -3.205 1.00 84.31 118 SER A C 1
ATOM 970 O O . SER A 1 118 ? -16.218 6.535 -4.239 1.00 84.31 118 SER A O 1
ATOM 972 N N . SER A 1 119 ? -14.279 7.031 -3.236 1.00 87.50 119 SER A N 1
ATOM 973 C CA . SER A 1 119 ? -13.534 7.327 -4.471 1.00 87.50 119 SER A CA 1
ATOM 974 C C . SER A 1 119 ? -12.639 6.175 -4.941 1.00 87.50 119 SER A C 1
ATOM 976 O O . SER A 1 119 ? -12.175 6.181 -6.086 1.00 87.50 119 SER A O 1
ATOM 978 N N . LEU A 1 120 ? -12.420 5.174 -4.086 1.00 91.25 120 LEU A N 1
ATOM 979 C CA . LEU A 1 120 ? -11.544 4.043 -4.342 1.00 91.25 120 LEU A CA 1
ATOM 980 C C . LEU A 1 120 ? -12.125 3.128 -5.422 1.00 91.25 120 LEU A C 1
ATOM 982 O O . LEU A 1 120 ? -13.223 2.590 -5.305 1.00 91.25 120 LEU A O 1
ATOM 986 N N . LYS A 1 121 ? -11.343 2.890 -6.476 1.00 92.75 121 LYS A N 1
ATOM 987 C CA . LYS A 1 121 ? -11.701 1.963 -7.554 1.00 92.75 121 LYS A CA 1
ATOM 988 C C . LYS A 1 121 ? -10.769 0.765 -7.554 1.00 92.75 121 LYS A C 1
ATOM 990 O O . LYS A 1 121 ? -9.549 0.915 -7.614 1.00 92.75 121 LYS A O 1
ATOM 995 N N . ALA A 1 122 ? -11.352 -0.430 -7.611 1.00 92.00 122 ALA A N 1
ATOM 996 C CA . ALA A 1 122 ? -10.619 -1.690 -7.739 1.00 92.00 122 ALA A CA 1
ATOM 997 C C . ALA A 1 122 ? -9.618 -1.683 -8.912 1.00 92.00 122 ALA A C 1
ATOM 999 O O . ALA A 1 122 ? -8.490 -2.157 -8.782 1.00 92.00 122 ALA A O 1
ATOM 1000 N N . SER A 1 123 ? -9.998 -1.100 -10.057 1.00 91.25 123 SER A N 1
ATOM 1001 C CA . SER A 1 123 ? -9.122 -0.993 -11.231 1.00 91.25 123 SER A CA 1
ATOM 1002 C C . SER A 1 123 ? -7.868 -0.171 -10.964 1.00 91.25 123 SER A C 1
ATOM 1004 O O . SER A 1 123 ? -6.800 -0.499 -11.482 1.00 91.25 123 SER A O 1
ATOM 1006 N N . ASP A 1 124 ? -7.997 0.882 -10.167 1.00 92.88 124 ASP A N 1
ATOM 1007 C CA . ASP A 1 124 ? -6.927 1.840 -9.921 1.00 92.88 124 ASP A CA 1
ATOM 1008 C C . ASP A 1 124 ? -5.989 1.264 -8.860 1.00 92.88 124 ASP A C 1
ATOM 1010 O O . ASP A 1 124 ? -4.779 1.198 -9.082 1.00 92.88 124 ASP A O 1
ATOM 1014 N N . PHE A 1 125 ? -6.558 0.680 -7.798 1.00 94.06 125 PHE A N 1
ATOM 1015 C CA . PHE A 1 125 ? -5.797 -0.049 -6.787 1.00 94.06 125 PHE A CA 1
ATOM 1016 C C . PHE A 1 125 ? -5.049 -1.255 -7.380 1.00 94.06 125 PHE A C 1
ATOM 1018 O O . PHE A 1 125 ? -3.878 -1.461 -7.080 1.00 94.06 125 PHE A O 1
ATOM 1025 N N . SER A 1 126 ? -5.662 -2.026 -8.289 1.00 93.12 126 SER A N 1
ATOM 1026 C CA . SER A 1 126 ? -5.003 -3.193 -8.911 1.00 93.12 126 SER A CA 1
ATOM 1027 C C . SER A 1 126 ? -3.732 -2.838 -9.691 1.00 93.12 126 SER A C 1
ATOM 1029 O O . SER A 1 126 ? -2.821 -3.657 -9.811 1.00 93.12 126 SER A O 1
ATOM 1031 N N . LYS A 1 127 ? -3.654 -1.609 -10.216 1.00 93.19 127 LYS A N 1
ATOM 1032 C CA . LYS A 1 127 ? -2.507 -1.101 -10.978 1.00 93.19 127 LYS A CA 1
ATOM 1033 C C . LYS A 1 127 ? -1.528 -0.321 -10.111 1.00 93.19 127 LYS A C 1
ATOM 1035 O O . LYS A 1 127 ? -0.423 -0.045 -10.583 1.00 93.19 127 LYS A O 1
ATOM 1040 N N . PHE A 1 128 ? -1.918 0.026 -8.888 1.00 93.94 128 PHE A N 1
ATOM 1041 C CA . PHE A 1 128 ? -1.103 0.792 -7.964 1.00 93.94 128 PHE A CA 1
ATOM 1042 C C . PHE A 1 128 ? 0.233 0.095 -7.699 1.00 93.94 128 PHE A C 1
ATOM 1044 O O . PHE A 1 128 ? 0.322 -1.128 -7.593 1.00 93.94 128 PHE A O 1
ATOM 1051 N N . LYS A 1 129 ? 1.284 0.903 -7.621 1.00 92.94 129 LYS A N 1
ATOM 1052 C CA . LYS A 1 129 ? 2.622 0.515 -7.186 1.00 92.94 129 LYS A CA 1
ATOM 1053 C C . LYS A 1 129 ? 3.037 1.531 -6.133 1.00 92.94 129 LYS A C 1
ATOM 1055 O O . LYS A 1 129 ? 2.615 2.680 -6.219 1.00 92.94 129 LYS A O 1
ATOM 1060 N N . GLY A 1 130 ? 3.849 1.099 -5.178 1.00 92.94 130 GLY A N 1
ATOM 1061 C CA . GLY A 1 130 ? 4.352 1.965 -4.120 1.00 92.94 130 GLY A CA 1
ATOM 1062 C C . GLY A 1 130 ? 3.760 1.649 -2.758 1.00 92.94 130 GLY A C 1
ATOM 1063 O O . GLY A 1 130 ? 3.549 0.478 -2.444 1.00 92.94 130 GLY A O 1
ATOM 1064 N N . LEU A 1 131 ? 3.578 2.663 -1.918 1.00 94.31 131 LEU A N 1
ATOM 1065 C CA . LEU A 1 131 ? 3.206 2.488 -0.517 1.00 94.31 131 LEU A CA 1
ATOM 1066 C C . LEU A 1 131 ? 1.726 2.798 -0.276 1.00 94.31 131 LEU A C 1
ATOM 1068 O O . LEU A 1 131 ? 1.285 3.917 -0.512 1.00 94.31 131 LEU A O 1
ATOM 1072 N N . GLY A 1 132 ? 0.982 1.822 0.242 1.00 95.75 132 GLY A N 1
ATOM 1073 C CA . GLY A 1 132 ? -0.382 2.001 0.738 1.00 95.75 132 GLY A CA 1
ATOM 1074 C C . GLY A 1 132 ? -0.424 2.132 2.262 1.00 95.75 132 GLY A C 1
ATOM 1075 O O . GLY A 1 132 ? -0.050 1.200 2.973 1.00 95.75 132 GLY A O 1
ATOM 1076 N N . ILE A 1 133 ? -0.909 3.262 2.764 1.00 97.00 133 ILE A N 1
ATOM 1077 C CA . ILE A 1 133 ? -1.139 3.522 4.189 1.00 97.00 133 ILE A CA 1
ATOM 1078 C C . ILE A 1 133 ? -2.629 3.340 4.451 1.00 97.00 133 ILE A C 1
ATOM 1080 O O . ILE A 1 133 ? -3.437 4.108 3.940 1.00 97.00 133 ILE A O 1
ATOM 1084 N N . PHE A 1 134 ? -3.013 2.323 5.218 1.00 97.69 134 PHE A N 1
ATOM 1085 C CA . PHE A 1 134 ? -4.420 2.004 5.452 1.00 97.69 134 PHE A CA 1
ATOM 1086 C C . PHE A 1 134 ? -4.884 2.473 6.826 1.00 97.69 134 PHE A C 1
ATOM 1088 O O . PHE A 1 134 ? -4.325 2.051 7.836 1.00 97.69 134 PHE A O 1
ATOM 1095 N N . LEU A 1 135 ? -5.956 3.265 6.855 1.00 97.25 135 LEU A N 1
ATOM 1096 C CA . LEU A 1 135 ? -6.715 3.565 8.070 1.00 97.25 135 LEU A CA 1
ATOM 1097 C C . LEU A 1 135 ? -7.981 2.715 8.056 1.00 97.25 135 LEU A C 1
ATOM 1099 O O . LEU A 1 135 ? -8.797 2.870 7.151 1.00 97.25 135 LEU A O 1
ATOM 1103 N N . VAL A 1 136 ? -8.143 1.798 9.008 1.00 96.75 136 VAL A N 1
ATOM 1104 C CA . VAL A 1 136 ? -9.214 0.791 8.956 1.00 96.75 136 VAL A CA 1
ATOM 1105 C C . VAL A 1 136 ? -10.045 0.821 10.218 1.00 96.75 136 VAL A C 1
ATOM 1107 O O . VAL A 1 136 ? -9.533 0.515 11.289 1.00 96.75 136 VAL A O 1
ATOM 1110 N N . GLN A 1 137 ? -11.338 1.099 10.086 1.00 94.62 137 GLN A N 1
ATOM 1111 C CA . GLN A 1 137 ? -12.278 0.998 11.195 1.00 94.62 137 GLN A CA 1
ATOM 1112 C C . GLN A 1 137 ? -12.908 -0.396 11.242 1.00 94.62 137 GLN A C 1
ATOM 1114 O O . GLN A 1 137 ? -13.304 -0.952 10.216 1.00 94.62 137 GLN A O 1
ATOM 1119 N N . THR A 1 138 ? -13.002 -0.958 12.444 1.00 94.69 138 THR A N 1
ATOM 1120 C CA . THR A 1 138 ? -13.762 -2.173 12.730 1.00 94.69 138 THR A CA 1
ATOM 1121 C C . THR A 1 138 ? -15.063 -1.798 13.431 1.00 94.69 138 THR A C 1
ATOM 1123 O O . THR A 1 138 ? -15.020 -1.122 14.454 1.00 94.69 138 THR A O 1
ATOM 1126 N N . VAL A 1 139 ? -16.190 -2.264 12.898 1.00 91.38 139 VAL A N 1
ATOM 1127 C CA . VAL A 1 139 ? -17.528 -2.134 13.490 1.00 91.38 139 VAL A CA 1
ATOM 1128 C C . VAL A 1 139 ? -18.134 -3.532 13.556 1.00 91.38 139 VAL A C 1
ATOM 1130 O O . VAL A 1 139 ? -18.166 -4.234 12.543 1.00 91.38 139 VAL A O 1
ATOM 1133 N N . ASP A 1 140 ? -18.527 -3.991 14.747 1.00 88.81 140 ASP A N 1
ATOM 1134 C CA . ASP A 1 140 ? -19.107 -5.327 14.968 1.00 88.81 140 ASP A CA 1
ATOM 1135 C C . ASP A 1 140 ? -18.241 -6.475 14.396 1.00 88.81 140 ASP A C 1
ATOM 1137 O O . ASP A 1 140 ? -18.709 -7.511 13.902 1.00 88.81 140 ASP A O 1
ATOM 1141 N N . GLY A 1 141 ? -16.917 -6.300 14.454 1.00 87.75 141 GLY A N 1
ATOM 1142 C CA . GLY A 1 141 ? -15.932 -7.246 13.932 1.00 87.75 141 GLY A CA 1
ATOM 1143 C C . GLY A 1 141 ? -15.869 -7.392 12.404 1.00 87.75 141 GLY A C 1
ATOM 1144 O O . GLY A 1 141 ? -15.304 -8.391 11.925 1.00 87.75 141 GLY A O 1
ATOM 1145 N N . GLN A 1 142 ? -16.430 -6.447 11.649 1.00 91.88 142 GLN A N 1
ATOM 1146 C CA . GLN A 1 142 ? -16.264 -6.285 10.199 1.00 91.88 142 GLN A CA 1
ATOM 1147 C C . GLN A 1 142 ? -15.732 -4.885 9.872 1.00 91.88 142 GLN A C 1
ATOM 1149 O O . GLN A 1 142 ? -15.546 -4.074 10.777 1.00 91.88 142 GLN A O 1
ATOM 1154 N N . ALA A 1 143 ? -15.400 -4.616 8.607 1.00 92.19 143 ALA A N 1
ATOM 1155 C CA . ALA A 1 143 ? -15.188 -3.229 8.200 1.00 92.19 143 ALA A CA 1
ATOM 1156 C C . ALA A 1 143 ? -16.536 -2.500 8.174 1.00 92.19 143 ALA A C 1
ATOM 1158 O O . ALA A 1 143 ? -17.576 -3.150 8.083 1.00 92.19 143 ALA A O 1
ATOM 1159 N N . GLY A 1 144 ? -16.516 -1.167 8.243 1.00 88.31 144 GLY A N 1
ATOM 1160 C CA . GLY A 1 144 ? -17.731 -0.381 8.018 1.00 88.31 144 GLY A CA 1
ATOM 1161 C C . GLY A 1 144 ? -18.381 -0.740 6.677 1.00 88.31 144 GLY A C 1
ATOM 1162 O O . GLY A 1 144 ? -17.678 -1.128 5.740 1.00 88.31 144 GLY A O 1
ATOM 1163 N N . ASP A 1 145 ? -19.705 -0.607 6.587 1.00 87.50 145 ASP A N 1
ATOM 1164 C CA . ASP A 1 145 ? -20.504 -1.065 5.438 1.00 87.50 145 ASP A CA 1
ATOM 1165 C C . ASP A 1 145 ? -19.959 -0.563 4.093 1.00 87.50 145 ASP A C 1
ATOM 1167 O O . ASP A 1 145 ? -19.871 -1.313 3.120 1.00 87.50 145 ASP A O 1
ATOM 1171 N N . GLU A 1 146 ? -19.513 0.692 4.049 1.00 89.25 146 GLU A N 1
ATOM 1172 C CA . GLU A 1 146 ? -18.930 1.298 2.853 1.00 89.25 146 GLU A CA 1
ATOM 1173 C C . GLU A 1 146 ? -17.580 0.677 2.488 1.00 89.25 146 GLU A C 1
ATOM 1175 O O . GLU A 1 146 ? -17.254 0.556 1.315 1.00 89.25 146 GLU A O 1
ATOM 1180 N N . SER A 1 147 ? -16.782 0.274 3.473 1.00 92.19 147 SER A N 1
ATOM 1181 C CA . SER A 1 147 ? -15.423 -0.255 3.300 1.00 92.19 147 SER A CA 1
ATOM 1182 C C . SER A 1 147 ? -15.391 -1.761 3.036 1.00 92.19 147 SER A C 1
ATOM 1184 O O . SER A 1 147 ? -14.373 -2.302 2.591 1.00 92.19 147 SER A O 1
ATOM 1186 N N . GLN A 1 148 ? -16.489 -2.456 3.328 1.00 93.06 148 GLN A N 1
ATOM 1187 C CA . GLN A 1 148 ? -16.569 -3.911 3.304 1.00 93.06 148 GLN A CA 1
ATOM 1188 C C . GLN A 1 148 ? -16.313 -4.489 1.904 1.00 93.06 148 GLN A C 1
ATOM 1190 O O . GLN A 1 148 ? -15.573 -5.471 1.778 1.00 93.06 148 GLN A O 1
ATOM 1195 N N . TRP A 1 149 ? -16.813 -3.835 0.847 1.00 94.50 149 TRP A N 1
ATOM 1196 C CA . TRP A 1 149 ? -16.600 -4.283 -0.537 1.00 94.50 149 TRP A CA 1
ATOM 1197 C C . TRP A 1 149 ? -15.114 -4.387 -0.891 1.00 94.50 149 TRP A C 1
ATOM 1199 O O . TRP A 1 149 ? -14.730 -5.257 -1.668 1.00 94.50 149 TRP A O 1
ATOM 1209 N N . PHE A 1 150 ? -14.259 -3.517 -0.337 1.00 95.75 150 PHE A N 1
ATOM 1210 C CA . PHE A 1 150 ? -12.833 -3.519 -0.651 1.00 95.75 150 PHE A CA 1
ATOM 1211 C C . PHE A 1 150 ? -12.151 -4.743 -0.049 1.00 95.75 150 PHE A C 1
ATOM 1213 O O . PHE A 1 150 ? -11.358 -5.411 -0.711 1.00 95.75 150 PHE A O 1
ATOM 1220 N N . ILE A 1 151 ? -12.492 -5.073 1.199 1.00 94.88 151 ILE A N 1
ATOM 1221 C CA . ILE A 1 151 ? -11.980 -6.271 1.857 1.00 94.88 151 ILE A CA 1
ATOM 1222 C C . ILE A 1 151 ? -12.434 -7.512 1.085 1.00 94.88 151 ILE A C 1
ATOM 1224 O O . ILE A 1 151 ? -11.591 -8.358 0.779 1.00 94.88 151 ILE A O 1
ATOM 1228 N N . GLU A 1 152 ? -13.716 -7.611 0.731 1.00 94.81 152 GLU A N 1
ATOM 1229 C CA . GLU A 1 152 ? -14.280 -8.708 -0.074 1.00 94.81 152 GLU A CA 1
ATOM 1230 C C . GLU A 1 152 ? -13.605 -8.828 -1.443 1.00 94.81 152 GLU A C 1
ATOM 1232 O O . GLU A 1 152 ? -13.142 -9.906 -1.810 1.00 94.81 152 GLU A O 1
ATOM 1237 N N . TRP A 1 153 ? -13.407 -7.709 -2.135 1.00 95.69 153 TRP A N 1
ATOM 1238 C CA . TRP A 1 153 ? -12.694 -7.674 -3.405 1.00 95.69 153 TRP A CA 1
ATOM 1239 C C . TRP A 1 153 ? -11.266 -8.234 -3.299 1.00 95.69 153 TRP A C 1
ATOM 1241 O O . TRP A 1 153 ? -10.829 -8.983 -4.172 1.00 95.69 153 TRP A O 1
ATOM 1251 N N . LEU A 1 154 ? -10.529 -7.942 -2.220 1.00 95.88 154 LEU A N 1
ATOM 1252 C CA . LEU A 1 154 ? -9.200 -8.534 -2.009 1.00 95.88 154 LEU A CA 1
ATOM 1253 C C . LEU A 1 154 ? -9.250 -10.063 -1.860 1.00 95.88 154 LEU A C 1
ATOM 1255 O O . LEU A 1 154 ? -8.300 -10.750 -2.237 1.00 95.88 154 LEU A O 1
ATOM 1259 N N . GLU A 1 155 ? -10.333 -10.608 -1.307 1.00 94.81 155 GLU A N 1
ATOM 1260 C CA . GLU A 1 155 ? -10.543 -12.056 -1.215 1.00 94.81 155 GLU A CA 1
ATOM 1261 C C . GLU A 1 155 ? -10.868 -12.671 -2.577 1.00 94.81 155 GLU A C 1
ATOM 1263 O O . GLU A 1 155 ? -10.266 -13.689 -2.925 1.00 94.81 155 GLU A O 1
ATOM 1268 N N . ASP A 1 156 ? -11.693 -12.009 -3.388 1.00 94.62 156 ASP A N 1
ATOM 1269 C CA . ASP A 1 156 ? -11.959 -12.428 -4.768 1.00 94.62 156 ASP A CA 1
ATOM 1270 C C . ASP A 1 156 ? -10.670 -12.472 -5.598 1.00 94.62 156 ASP A C 1
ATOM 1272 O O . ASP A 1 156 ? -10.397 -13.446 -6.306 1.00 94.62 156 ASP A O 1
ATOM 1276 N N . VAL A 1 157 ? -9.818 -11.448 -5.469 1.00 94.94 157 VAL A N 1
ATOM 1277 C CA . VAL A 1 157 ? -8.517 -11.419 -6.151 1.00 94.94 157 VAL A CA 1
ATOM 1278 C C . VAL A 1 157 ? -7.590 -12.517 -5.628 1.00 94.94 157 VAL A C 1
ATOM 1280 O O . VAL A 1 157 ? -6.847 -13.115 -6.406 1.00 94.94 157 VAL A O 1
ATOM 1283 N N . ALA A 1 158 ? -7.619 -12.816 -4.328 1.00 92.69 158 ALA A N 1
ATOM 1284 C CA . ALA A 1 158 ? -6.807 -13.887 -3.758 1.00 92.69 158 ALA A CA 1
ATOM 1285 C C . ALA A 1 158 ? -7.256 -15.276 -4.246 1.00 92.69 158 ALA A C 1
ATOM 1287 O O . ALA A 1 158 ? -6.413 -16.161 -4.426 1.00 92.69 158 ALA A O 1
ATOM 1288 N N . ALA A 1 159 ? -8.557 -15.459 -4.486 1.00 93.69 159 ALA A N 1
ATOM 1289 C CA . ALA A 1 159 ? -9.133 -16.692 -5.009 1.00 93.69 159 ALA A CA 1
ATOM 1290 C C . ALA A 1 159 ? -8.899 -16.869 -6.524 1.00 93.69 159 ALA A C 1
ATOM 1292 O O . ALA A 1 159 ? -8.661 -17.991 -6.985 1.00 93.69 159 ALA A O 1
ATOM 1293 N N . ASP A 1 160 ? -8.911 -15.784 -7.309 1.00 94.00 160 ASP A N 1
ATOM 1294 C CA . ASP A 1 160 ? -8.710 -15.826 -8.761 1.00 94.00 160 ASP A CA 1
ATOM 1295 C C . ASP A 1 160 ? -7.238 -15.604 -9.162 1.00 94.00 160 ASP A C 1
ATOM 1297 O O . ASP A 1 160 ? -6.703 -14.492 -9.203 1.00 94.00 160 ASP A O 1
ATOM 1301 N N . LYS A 1 161 ? -6.580 -16.691 -9.587 1.00 90.56 161 LYS A N 1
ATOM 1302 C CA . LYS A 1 161 ? -5.186 -16.673 -10.069 1.00 90.56 161 LYS A CA 1
ATOM 1303 C C . LYS A 1 161 ? -4.947 -15.702 -11.230 1.00 90.56 161 LYS A C 1
ATOM 1305 O O . LYS A 1 161 ? -3.828 -15.211 -11.375 1.00 90.56 161 LYS A O 1
ATOM 1310 N N . LYS A 1 162 ? -5.936 -15.475 -12.095 1.00 91.50 162 LYS A N 1
ATOM 1311 C CA . LYS A 1 162 ? -5.820 -14.578 -13.249 1.00 91.50 162 LYS A CA 1
ATOM 1312 C C . LYS A 1 162 ? -5.889 -13.121 -12.799 1.00 91.50 162 LYS A C 1
ATOM 1314 O O . LYS A 1 162 ? -5.062 -12.330 -13.247 1.00 91.50 162 LYS A O 1
ATOM 1319 N N . LEU A 1 163 ? -6.809 -12.783 -11.892 1.00 88.88 163 LEU A N 1
ATOM 1320 C CA . LEU A 1 163 ? -6.882 -11.441 -11.303 1.00 88.88 163 LEU A CA 1
ATOM 1321 C C . LEU A 1 163 ? -5.621 -11.117 -10.503 1.00 88.88 163 LEU A C 1
ATOM 1323 O O . LEU A 1 163 ? -5.044 -10.047 -10.694 1.00 88.88 163 LEU A O 1
ATOM 1327 N N . LYS A 1 164 ? -5.133 -12.069 -9.698 1.00 89.69 164 LYS A N 1
ATOM 1328 C CA . LYS A 1 164 ? -3.886 -11.909 -8.943 1.00 89.69 164 LYS A CA 1
ATOM 1329 C C . LYS A 1 164 ? -2.690 -11.612 -9.852 1.00 89.69 164 LYS A C 1
ATOM 1331 O O . LYS A 1 164 ? -1.970 -10.656 -9.603 1.00 89.69 164 LYS A O 1
ATOM 1336 N N . LYS A 1 165 ? -2.504 -12.382 -10.934 1.00 89.31 165 LYS A N 1
ATOM 1337 C CA . LYS A 1 165 ? -1.400 -12.174 -11.898 1.00 89.31 165 LYS A CA 1
ATOM 1338 C C . LYS A 1 165 ? -1.476 -10.848 -12.654 1.00 89.31 165 LYS A C 1
ATOM 1340 O O . LYS A 1 165 ? -0.450 -10.347 -13.095 1.00 89.31 165 LYS A O 1
ATOM 1345 N N . ASN A 1 166 ? -2.679 -10.315 -12.839 1.00 89.06 166 ASN A N 1
ATOM 1346 C CA . ASN A 1 166 ? -2.899 -9.053 -13.543 1.00 89.06 166 ASN A CA 1
ATOM 1347 C C . ASN A 1 166 ? -2.832 -7.828 -12.618 1.00 89.06 166 ASN A C 1
ATOM 1349 O O . ASN A 1 166 ? -3.045 -6.711 -13.087 1.00 89.06 166 ASN A O 1
ATOM 1353 N N . SER A 1 167 ? -2.567 -8.033 -11.329 1.00 91.69 167 SER A N 1
ATOM 1354 C CA . SER A 1 167 ? -2.524 -6.983 -10.317 1.00 91.69 167 SER A CA 1
ATOM 1355 C C . SER A 1 167 ? -1.103 -6.799 -9.788 1.00 91.69 167 SER A C 1
ATOM 1357 O O . SER A 1 167 ? -0.320 -7.742 -9.728 1.00 91.69 167 SER A O 1
ATOM 1359 N N . ASN A 1 168 ? -0.771 -5.589 -9.350 1.00 93.50 168 ASN A N 1
ATOM 1360 C CA . ASN A 1 168 ? 0.582 -5.209 -8.944 1.00 93.50 168 ASN A CA 1
ATOM 1361 C C . ASN A 1 168 ? 0.865 -5.416 -7.442 1.00 93.50 168 ASN A C 1
ATOM 1363 O O . ASN A 1 168 ? 1.738 -4.744 -6.899 1.00 93.50 168 ASN A O 1
ATOM 1367 N N . PHE A 1 169 ? 0.178 -6.340 -6.757 1.00 94.50 169 PHE A N 1
ATOM 1368 C CA . PHE A 1 169 ? 0.292 -6.506 -5.297 1.00 94.50 169 PHE A CA 1
ATOM 1369 C C . PHE A 1 169 ? 1.719 -6.767 -4.802 1.00 94.50 169 PHE A C 1
ATOM 1371 O O . PHE A 1 169 ? 2.063 -6.288 -3.727 1.00 94.50 169 PHE A O 1
ATOM 1378 N N . GLU A 1 170 ? 2.563 -7.441 -5.587 1.00 93.06 170 GLU A N 1
ATOM 1379 C CA . GLU A 1 170 ? 3.984 -7.675 -5.267 1.00 93.06 170 GLU A CA 1
ATOM 1380 C C . GLU A 1 170 ? 4.818 -6.381 -5.264 1.00 93.06 170 GLU A C 1
ATOM 1382 O O . GLU A 1 170 ? 5.846 -6.291 -4.601 1.00 93.06 170 GLU A O 1
ATOM 1387 N N . SER A 1 171 ? 4.364 -5.352 -5.985 1.00 92.38 171 SER A N 1
ATOM 1388 C CA . SER A 1 171 ? 4.974 -4.016 -6.015 1.00 92.38 171 SER A CA 1
ATOM 1389 C C . SER A 1 171 ? 4.370 -3.055 -4.984 1.00 92.38 171 SER A C 1
ATOM 1391 O O . SER A 1 171 ? 4.704 -1.868 -5.000 1.00 92.38 171 SER A O 1
ATOM 1393 N N . ILE A 1 172 ? 3.465 -3.536 -4.124 1.00 95.19 172 ILE A N 1
ATOM 1394 C CA . ILE A 1 172 ? 2.832 -2.735 -3.077 1.00 95.19 172 ILE A CA 1
ATOM 1395 C C . ILE A 1 172 ? 3.522 -3.020 -1.746 1.00 95.19 172 ILE A C 1
ATOM 1397 O O . ILE A 1 172 ? 3.532 -4.152 -1.251 1.00 95.19 172 ILE A O 1
ATOM 1401 N N . ARG A 1 173 ? 4.063 -1.964 -1.144 1.00 95.00 173 ARG A N 1
ATOM 1402 C CA . ARG A 1 173 ? 4.402 -1.920 0.277 1.00 95.00 173 ARG A CA 1
ATOM 1403 C C . ARG A 1 173 ? 3.200 -1.387 1.043 1.00 95.00 173 ARG A C 1
ATOM 1405 O O . ARG A 1 173 ? 2.447 -0.587 0.494 1.00 95.00 173 ARG A O 1
ATOM 1412 N N . PHE A 1 174 ? 2.992 -1.803 2.286 1.00 96.88 174 PHE A N 1
ATOM 1413 C CA . PHE A 1 174 ? 1.857 -1.289 3.050 1.00 96.88 174 PHE A CA 1
ATOM 1414 C C . PHE A 1 174 ? 2.080 -1.214 4.558 1.00 96.88 174 PHE A C 1
ATOM 1416 O O . PHE A 1 174 ? 2.849 -1.989 5.129 1.00 96.88 174 PHE A O 1
ATOM 1423 N N . CYS A 1 175 ? 1.345 -0.314 5.206 1.00 97.19 175 CYS A N 1
ATOM 1424 C CA . CYS A 1 175 ? 1.167 -0.251 6.655 1.00 97.19 175 CYS A CA 1
ATOM 1425 C C . CYS A 1 175 ? -0.325 -0.110 6.982 1.00 97.19 175 CYS A C 1
ATOM 1427 O O . CYS A 1 175 ? -1.124 0.303 6.141 1.00 97.19 175 CYS A O 1
ATOM 1429 N N . VAL A 1 176 ? -0.718 -0.525 8.185 1.00 98.12 176 VAL A N 1
ATOM 1430 C CA . VAL A 1 176 ? -2.123 -0.541 8.600 1.00 98.12 176 VAL A CA 1
ATOM 1431 C C . VAL A 1 176 ? -2.219 0.019 10.012 1.00 98.12 176 VAL A C 1
ATOM 1433 O O . VAL A 1 176 ? -1.625 -0.552 10.926 1.00 98.12 176 VAL A O 1
ATOM 1436 N N . ALA A 1 177 ? -2.991 1.091 10.163 1.00 97.69 177 ALA A N 1
ATOM 1437 C CA . ALA A 1 177 ? -3.520 1.571 11.429 1.00 97.69 177 ALA A CA 1
ATOM 1438 C C . ALA A 1 177 ? -4.969 1.085 11.540 1.00 97.69 177 ALA A C 1
ATOM 1440 O O . ALA A 1 177 ? -5.837 1.477 10.753 1.00 97.69 177 ALA A O 1
ATOM 1441 N N . ALA A 1 178 ? -5.215 0.162 12.465 1.00 97.00 178 ALA A N 1
ATOM 1442 C CA . ALA A 1 178 ? -6.532 -0.415 12.681 1.00 97.00 178 ALA A CA 1
ATOM 1443 C C . ALA A 1 178 ? -7.160 0.166 13.945 1.00 97.00 178 ALA A C 1
ATOM 1445 O O . ALA A 1 178 ? -6.531 0.167 14.997 1.00 97.00 178 ALA A O 1
ATOM 1446 N N . PHE A 1 179 ? -8.406 0.606 13.834 1.00 94.88 179 PHE A N 1
ATOM 1447 C CA . PHE A 1 179 ? -9.204 1.156 14.918 1.00 94.88 179 PHE A CA 1
ATOM 1448 C C . PHE A 1 179 ? -10.372 0.220 15.218 1.00 94.88 179 PHE A C 1
ATOM 1450 O O . PHE A 1 179 ? -11.116 -0.187 14.321 1.00 94.88 179 PHE A O 1
ATOM 1457 N N . GLY A 1 180 ? -10.544 -0.134 16.485 1.00 93.25 180 GLY A N 1
ATOM 1458 C CA . GLY A 1 180 ? -11.627 -0.998 16.940 1.00 93.25 180 GLY A CA 1
ATOM 1459 C C . GLY A 1 180 ? -11.764 -0.923 18.450 1.00 93.25 180 GLY A C 1
ATOM 1460 O O . GLY A 1 180 ? -10.874 -0.420 19.126 1.00 93.25 180 GLY A O 1
ATOM 1461 N N . SER A 1 181 ? -12.890 -1.371 18.992 1.00 91.12 181 SE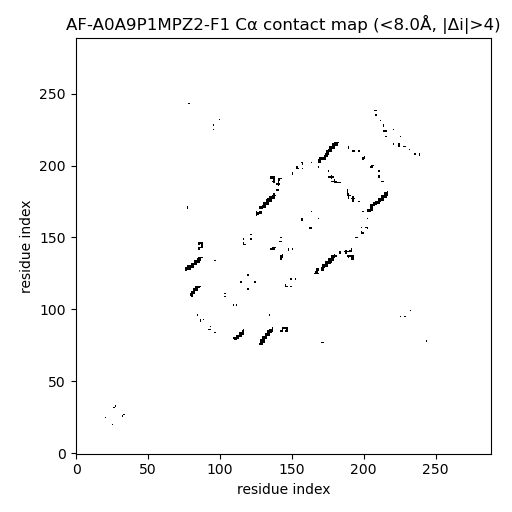R A N 1
ATOM 1462 C CA . SER A 1 181 ? -13.153 -1.277 20.430 1.00 91.12 181 SER A CA 1
ATOM 1463 C C . SER A 1 181 ? -12.792 -2.582 21.132 1.00 91.12 181 SER A C 1
ATOM 1465 O O . SER A 1 181 ? -13.241 -3.656 20.723 1.00 91.12 181 SER A O 1
ATOM 1467 N N . SER A 1 182 ? -11.979 -2.518 22.186 1.00 90.56 182 SER A N 1
ATOM 1468 C CA . SER A 1 182 ? -11.686 -3.675 23.043 1.00 90.56 182 SER A CA 1
ATOM 1469 C C . SER A 1 182 ? -12.871 -4.092 23.921 1.00 90.56 182 SER A C 1
ATOM 1471 O O . SER A 1 182 ? -12.853 -5.194 24.468 1.00 90.56 182 SER A O 1
ATOM 1473 N N . LEU A 1 183 ? -13.920 -3.256 24.017 1.00 86.62 183 LEU A N 1
ATOM 1474 C CA . LEU A 1 183 ? -15.193 -3.621 24.656 1.00 86.62 183 LEU A CA 1
ATOM 1475 C C . LEU A 1 183 ? -15.949 -4.684 23.860 1.00 86.62 183 LEU A C 1
ATOM 1477 O O . LEU A 1 183 ? -16.784 -5.405 24.415 1.00 86.62 183 LEU A O 1
ATOM 1481 N N . GLU A 1 184 ? -15.678 -4.790 22.559 1.00 82.50 184 GLU A N 1
ATOM 1482 C CA . GLU A 1 184 ? -16.160 -5.919 21.782 1.00 82.50 184 GLU A CA 1
ATOM 1483 C C . GLU A 1 184 ? -15.506 -7.225 22.259 1.00 82.50 184 GLU A C 1
ATOM 1485 O O . GLU A 1 184 ? -14.543 -7.267 23.022 1.00 82.50 184 GLU A O 1
ATOM 1490 N N . LYS A 1 185 ? -16.015 -8.363 21.781 1.00 85.19 185 LYS A N 1
ATOM 1491 C CA . LYS A 1 185 ? -15.380 -9.656 22.069 1.00 85.19 185 LYS A CA 1
ATOM 1492 C C . LYS A 1 185 ? -13.927 -9.620 21.584 1.00 85.19 185 LYS A C 1
ATOM 1494 O O . LYS A 1 185 ? -13.672 -9.179 20.471 1.00 85.19 185 LYS A O 1
ATOM 1499 N N . GLU A 1 186 ? -13.002 -10.214 22.337 1.00 82.75 186 GLU A N 1
ATOM 1500 C CA . GLU A 1 186 ? -11.561 -10.270 22.007 1.00 82.75 186 GLU A CA 1
ATOM 1501 C C . GLU A 1 186 ? -11.274 -10.705 20.551 1.00 82.75 186 GLU A C 1
ATOM 1503 O O . GLU A 1 186 ? -10.373 -10.199 19.885 1.00 82.75 186 GLU A O 1
ATOM 1508 N N . LYS A 1 187 ? -12.093 -11.619 20.011 1.00 88.38 187 LYS A N 1
ATOM 1509 C CA . LYS A 1 187 ? -11.993 -12.097 18.619 1.00 88.38 187 LYS A CA 1
ATOM 1510 C C . LYS A 1 187 ? -12.378 -11.054 17.559 1.00 88.38 187 LYS A C 1
ATOM 1512 O O . LYS A 1 187 ? -12.051 -11.251 16.390 1.00 88.38 187 LYS A O 1
ATOM 1517 N N . LEU A 1 188 ? -13.117 -10.018 17.938 1.00 92.12 188 LEU A N 1
ATOM 1518 C CA . LEU A 1 188 ? -13.618 -8.947 17.077 1.00 92.12 188 LEU A CA 1
ATOM 1519 C C . LEU A 1 188 ? -12.743 -7.693 17.156 1.00 92.12 188 LEU A C 1
ATOM 1521 O O . LEU A 1 188 ? -12.655 -6.981 16.159 1.00 92.12 188 LEU A O 1
ATOM 1525 N N . PHE A 1 189 ? -12.005 -7.498 18.258 1.00 93.81 189 PHE A N 1
ATOM 1526 C CA . PHE A 1 189 ? -11.081 -6.375 18.419 1.00 93.81 189 PHE A CA 1
ATOM 1527 C C . PHE A 1 189 ? -10.133 -6.244 17.218 1.00 93.81 189 PHE A C 1
ATOM 1529 O O . PHE A 1 189 ? -9.298 -7.126 16.949 1.00 93.81 189 PHE A O 1
ATOM 1536 N N . ASN A 1 190 ? -10.276 -5.135 16.485 1.00 95.06 190 ASN A N 1
ATOM 1537 C CA . ASN A 1 190 ? -9.507 -4.808 15.285 1.00 95.06 190 ASN A CA 1
ATOM 1538 C C . ASN A 1 190 ? -9.514 -5.898 14.192 1.00 95.06 190 ASN A C 1
ATOM 1540 O O . ASN A 1 190 ? -8.548 -6.087 13.440 1.00 95.06 190 ASN A O 1
ATOM 1544 N N . LYS A 1 191 ? -10.599 -6.673 14.102 1.00 96.44 191 LYS A N 1
ATOM 1545 C CA . LYS A 1 191 ? -10.703 -7.804 13.174 1.00 96.44 191 LYS A CA 1
ATOM 1546 C C . LYS A 1 191 ? -10.640 -7.379 11.707 1.00 96.44 191 LYS A C 1
ATOM 1548 O O . LYS A 1 191 ? -10.046 -8.120 10.918 1.00 96.44 191 LYS A O 1
ATOM 1553 N N . ALA A 1 192 ? -11.178 -6.216 11.333 1.00 96.25 192 ALA A N 1
ATOM 1554 C CA . ALA A 1 192 ? -11.120 -5.730 9.954 1.00 96.25 192 ALA A CA 1
ATOM 1555 C C . ALA A 1 192 ? -9.671 -5.452 9.520 1.00 96.25 192 ALA A C 1
ATOM 1557 O O . ALA A 1 192 ? -9.207 -6.015 8.527 1.00 96.25 192 ALA A O 1
ATOM 1558 N N . GLY A 1 193 ? -8.911 -4.701 10.325 1.00 97.00 193 GLY A N 1
ATOM 1559 C CA . GLY A 1 193 ? -7.497 -4.411 10.060 1.00 97.00 193 GLY A CA 1
ATOM 1560 C C . GLY A 1 193 ? -6.616 -5.665 10.027 1.00 97.00 193 GLY A C 1
ATOM 1561 O O . GLY A 1 193 ? -5.819 -5.850 9.105 1.00 97.00 193 GLY A O 1
ATOM 1562 N N . LYS A 1 194 ? -6.832 -6.605 10.960 1.00 97.12 194 LYS A N 1
ATOM 1563 C CA . LYS A 1 194 ? -6.168 -7.925 10.950 1.00 97.12 194 LYS A CA 1
ATOM 1564 C C . LYS A 1 194 ? -6.487 -8.722 9.681 1.00 97.12 194 LYS A C 1
ATOM 1566 O O . LYS A 1 194 ? -5.627 -9.430 9.156 1.00 97.12 194 LYS A O 1
ATOM 1571 N N . THR A 1 195 ? -7.724 -8.638 9.195 1.00 96.94 195 THR A N 1
ATOM 1572 C CA . THR A 1 195 ? -8.167 -9.329 7.976 1.00 96.94 195 THR A CA 1
ATOM 1573 C C . THR A 1 195 ? -7.531 -8.710 6.737 1.00 96.94 195 THR A C 1
ATOM 1575 O O . THR A 1 195 ? -6.957 -9.443 5.930 1.00 96.94 195 THR A O 1
ATOM 1578 N N . LEU A 1 196 ? -7.541 -7.378 6.627 1.00 97.44 196 LEU A N 1
ATOM 1579 C CA . LEU A 1 196 ? -6.870 -6.644 5.557 1.00 97.44 196 LEU A CA 1
ATOM 1580 C C . LEU A 1 196 ? -5.381 -6.999 5.490 1.00 97.44 196 LEU A C 1
ATOM 1582 O O . LEU A 1 196 ? -4.892 -7.400 4.435 1.00 97.44 196 LEU A O 1
ATOM 1586 N N . GLN A 1 197 ? -4.676 -6.934 6.624 1.00 97.50 197 GLN A N 1
ATOM 1587 C CA . GLN A 1 197 ? -3.251 -7.259 6.699 1.00 97.50 197 GLN A CA 1
ATOM 1588 C C . GLN A 1 197 ? -2.963 -8.667 6.158 1.00 97.50 197 GLN A C 1
ATOM 1590 O O . GLN A 1 197 ? -2.035 -8.860 5.370 1.00 97.50 197 GLN A O 1
ATOM 1595 N N . LYS A 1 198 ? -3.761 -9.664 6.562 1.00 97.00 198 LYS A N 1
ATOM 1596 C CA . LYS A 1 198 ? -3.617 -11.043 6.077 1.00 97.00 198 LYS A CA 1
ATOM 1597 C C . LYS A 1 198 ? -3.854 -11.141 4.572 1.00 97.00 198 LYS A C 1
ATOM 1599 O O . LYS A 1 198 ? -3.050 -11.769 3.887 1.00 97.00 198 LYS A O 1
ATOM 1604 N N . ARG A 1 199 ? -4.920 -10.520 4.054 1.00 96.25 199 ARG A N 1
ATOM 1605 C CA . ARG A 1 199 ? -5.265 -10.556 2.621 1.00 96.25 199 ARG A CA 1
ATOM 1606 C C . ARG A 1 199 ? -4.175 -9.903 1.769 1.00 96.25 199 ARG A C 1
ATOM 1608 O O . ARG A 1 199 ? -3.707 -10.525 0.821 1.00 96.25 199 ARG A O 1
ATOM 1615 N N . MET A 1 200 ? -3.677 -8.735 2.173 1.00 97.25 200 MET A N 1
ATOM 1616 C CA . MET A 1 200 ? -2.564 -8.054 1.499 1.00 97.25 200 MET A CA 1
ATOM 1617 C C . MET A 1 200 ? -1.297 -8.924 1.448 1.00 97.25 200 MET A C 1
ATOM 1619 O O . MET A 1 200 ? -0.694 -9.077 0.386 1.00 97.25 200 MET A O 1
ATOM 1623 N N . LYS A 1 201 ? -0.933 -9.587 2.557 1.00 96.44 201 LYS A N 1
ATOM 1624 C CA . LYS A 1 201 ? 0.200 -10.534 2.578 1.00 96.44 201 LYS A CA 1
ATOM 1625 C C . LYS A 1 201 ? -0.000 -11.724 1.642 1.00 96.44 201 LYS A C 1
ATOM 1627 O O . LYS A 1 201 ? 0.917 -12.089 0.915 1.00 96.44 201 LYS A O 1
ATOM 1632 N N . ILE A 1 202 ? -1.189 -12.330 1.637 1.00 95.31 202 ILE A N 1
ATOM 1633 C CA . ILE A 1 202 ? -1.518 -13.466 0.753 1.00 95.31 202 ILE A CA 1
ATOM 1634 C C . ILE A 1 202 ? -1.406 -13.068 -0.726 1.00 95.31 202 ILE A C 1
ATOM 1636 O O . ILE A 1 202 ? -1.015 -13.879 -1.575 1.00 95.31 202 ILE A O 1
ATOM 1640 N N . LEU A 1 203 ? -1.735 -11.818 -1.048 1.00 96.06 203 LEU A N 1
ATOM 1641 C CA . LEU A 1 203 ? -1.635 -11.269 -2.395 1.00 96.06 203 LEU A CA 1
ATOM 1642 C C . LEU A 1 203 ? -0.193 -10.966 -2.828 1.00 96.06 203 LEU A C 1
ATOM 1644 O O . LEU A 1 203 ? 0.045 -10.856 -4.026 1.00 96.06 20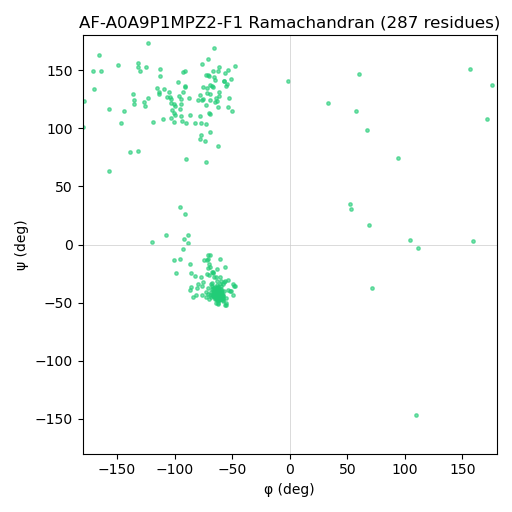3 LEU A O 1
ATOM 1648 N N . GLY A 1 204 ? 0.766 -10.955 -1.898 1.00 94.88 204 GLY A N 1
ATOM 1649 C CA . GLY A 1 204 ? 2.195 -10.758 -2.167 1.00 94.88 204 GLY A CA 1
ATOM 1650 C C . GLY A 1 204 ? 2.715 -9.372 -1.788 1.00 94.88 204 GLY A C 1
ATOM 1651 O O . GLY A 1 204 ? 3.883 -9.081 -2.025 1.00 94.88 204 GLY A O 1
ATOM 1652 N N . SER A 1 205 ? 1.879 -8.522 -1.188 1.00 96.69 205 SER A N 1
ATOM 1653 C CA . SER A 1 205 ? 2.301 -7.198 -0.739 1.00 96.69 205 SER A CA 1
ATOM 1654 C C . SER A 1 205 ? 3.240 -7.278 0.462 1.00 96.69 205 SER A C 1
ATOM 1656 O O . SER A 1 205 ? 3.096 -8.129 1.344 1.00 96.69 205 SER A O 1
ATOM 1658 N N . THR A 1 206 ? 4.200 -6.355 0.507 1.00 95.62 206 THR A N 1
ATOM 1659 C CA . THR A 1 206 ? 5.239 -6.312 1.540 1.00 95.62 206 THR A CA 1
ATOM 1660 C C . THR A 1 206 ? 4.812 -5.381 2.666 1.00 95.62 206 THR A C 1
ATOM 1662 O O . THR A 1 206 ? 4.562 -4.200 2.454 1.00 95.62 206 THR A O 1
ATOM 1665 N N . GLN A 1 207 ? 4.723 -5.897 3.886 1.00 96.12 207 GLN A N 1
ATOM 1666 C CA . GLN A 1 207 ? 4.398 -5.067 5.041 1.00 96.12 207 GLN A CA 1
ATOM 1667 C C . GLN A 1 207 ? 5.626 -4.236 5.451 1.00 96.12 207 GLN A C 1
ATOM 1669 O O . GLN A 1 207 ? 6.678 -4.810 5.714 1.00 96.12 207 GLN A O 1
ATOM 1674 N N . MET A 1 208 ? 5.482 -2.910 5.509 1.00 93.94 208 MET A N 1
ATOM 1675 C CA . MET A 1 208 ? 6.554 -1.967 5.858 1.00 93.94 208 MET A CA 1
ATOM 1676 C C . MET A 1 208 ? 6.717 -1.808 7.374 1.00 93.94 208 MET A C 1
ATOM 1678 O O . MET A 1 208 ? 7.827 -1.861 7.884 1.00 93.94 208 MET A O 1
ATOM 1682 N N . MET A 1 209 ? 5.603 -1.653 8.089 1.00 94.75 209 MET A N 1
ATOM 1683 C CA . MET A 1 209 ? 5.560 -1.509 9.547 1.00 94.75 209 MET A CA 1
ATOM 1684 C C . MET A 1 209 ? 4.630 -2.557 10.151 1.00 94.75 209 MET A C 1
ATOM 1686 O O . MET A 1 209 ? 3.686 -2.963 9.463 1.00 94.75 209 MET A O 1
ATOM 1690 N N . PRO A 1 210 ? 4.836 -2.986 11.412 1.00 96.12 210 PRO A N 1
ATOM 1691 C CA . PRO A 1 210 ? 3.872 -3.797 12.154 1.00 96.12 210 PRO A CA 1
ATOM 1692 C C . PRO A 1 210 ? 2.437 -3.245 12.074 1.00 96.12 210 PRO A C 1
ATOM 1694 O O . PRO A 1 210 ? 2.219 -2.070 11.800 1.00 96.12 210 PRO A O 1
ATOM 1697 N N . LEU A 1 211 ? 1.447 -4.132 12.222 1.00 96.94 211 LEU A N 1
ATOM 1698 C CA . LEU A 1 211 ? 0.043 -3.715 12.242 1.00 96.94 211 LEU A CA 1
ATOM 1699 C C . LEU A 1 211 ? -0.199 -3.027 13.578 1.00 96.94 211 LEU A C 1
ATOM 1701 O O . LEU A 1 211 ? -0.049 -3.691 14.603 1.00 96.94 211 LEU A O 1
ATOM 1705 N N . GLU A 1 212 ? -0.601 -1.763 13.530 1.00 97.31 212 GLU A N 1
ATOM 1706 C CA . GLU A 1 212 ? -0.892 -0.993 14.732 1.00 97.31 212 GLU A CA 1
ATOM 1707 C C . GLU A 1 212 ? -2.368 -1.122 15.100 1.00 97.31 212 GLU A C 1
ATOM 1709 O O . GLU A 1 212 ? -3.243 -1.092 14.225 1.00 97.31 212 GLU A O 1
ATOM 1714 N N . LEU A 1 213 ? -2.634 -1.335 16.390 1.00 95.75 213 LEU A N 1
ATOM 1715 C CA . LEU A 1 213 ? -3.969 -1.613 16.913 1.00 95.75 213 LEU A CA 1
ATOM 1716 C C . LEU A 1 213 ? -4.369 -0.518 17.898 1.00 95.75 213 LEU A C 1
ATOM 1718 O O . LEU A 1 213 ? -3.940 -0.508 19.047 1.00 95.75 213 LEU A O 1
ATOM 1722 N N . PHE A 1 214 ? -5.258 0.355 17.456 1.00 94.38 214 PHE A N 1
ATOM 1723 C CA . PHE A 1 214 ? -5.815 1.430 18.254 1.00 94.38 214 PHE A CA 1
ATOM 1724 C C . PHE A 1 214 ? -7.113 0.978 18.917 1.00 94.38 214 PHE A C 1
ATOM 1726 O O . PHE A 1 214 ? -7.995 0.402 18.265 1.00 94.38 214 PHE A O 1
ATOM 1733 N N . ASP A 1 215 ? -7.208 1.224 20.222 1.00 91.94 215 ASP A N 1
ATOM 1734 C CA . ASP A 1 215 ? -8.396 0.935 21.013 1.00 91.94 215 ASP A CA 1
ATOM 1735 C C . ASP A 1 215 ? -9.302 2.166 21.110 1.00 91.94 215 ASP A C 1
ATOM 1737 O O . ASP A 1 215 ? -8.877 3.238 21.525 1.00 91.94 215 ASP A O 1
ATOM 1741 N N . THR A 1 216 ? -10.561 1.990 20.721 1.00 90.12 216 THR A N 1
ATOM 1742 C CA . THR A 1 216 ? -11.609 3.028 20.717 1.00 90.12 216 THR A CA 1
ATOM 1743 C C . THR A 1 216 ? -12.647 2.816 21.826 1.00 90.12 216 THR A C 1
ATOM 1745 O O . THR A 1 216 ? -13.660 3.506 21.880 1.00 90.12 216 THR A O 1
ATOM 1748 N N . ALA A 1 217 ? -12.406 1.861 22.734 1.00 84.38 217 ALA A N 1
ATOM 1749 C CA . ALA A 1 217 ? -13.268 1.530 23.870 1.00 84.38 217 ALA A CA 1
ATOM 1750 C C . ALA A 1 217 ? -13.634 2.719 24.770 1.00 84.38 217 ALA A C 1
ATOM 1752 O O . ALA A 1 217 ? -14.703 2.721 25.380 1.00 84.38 217 ALA A O 1
ATOM 1753 N N . SER A 1 218 ? -12.751 3.710 24.866 1.00 68.00 218 SER A N 1
ATOM 1754 C CA . SER A 1 218 ? -12.835 4.807 25.830 1.00 68.00 218 SER A CA 1
ATOM 1755 C C . SER A 1 218 ? -13.974 5.801 25.583 1.00 68.00 218 SER A C 1
ATOM 1757 O O . SER A 1 218 ? -14.221 6.629 26.455 1.00 68.00 218 SER A O 1
ATOM 1759 N N . GLY A 1 219 ? -14.687 5.726 24.453 1.00 56.31 219 GLY A N 1
ATOM 1760 C CA . GLY A 1 219 ? -15.859 6.558 24.136 1.00 56.31 219 GLY A CA 1
ATOM 1761 C C . GLY A 1 219 ? -15.547 8.029 23.832 1.00 56.31 219 GLY A C 1
ATOM 1762 O O . GLY A 1 219 ? -16.137 8.583 22.916 1.00 56.31 219 GLY A O 1
ATOM 1763 N N . ASP A 1 220 ? -14.584 8.625 24.530 1.00 57.06 220 ASP A N 1
ATOM 1764 C CA . ASP A 1 220 ? -13.900 9.846 24.123 1.00 57.06 220 ASP A CA 1
ATOM 1765 C C . ASP A 1 220 ? -12.586 9.448 23.445 1.00 57.06 220 ASP A C 1
ATOM 1767 O O . ASP A 1 220 ? -11.901 8.533 23.911 1.00 57.06 220 ASP A O 1
ATOM 1771 N N . TYR A 1 221 ? -12.215 10.127 22.359 1.00 63.62 221 TYR A N 1
ATOM 1772 C CA . TYR A 1 221 ? -10.870 10.063 21.778 1.00 63.62 221 TYR A CA 1
ATOM 1773 C C . TYR A 1 221 ? -9.900 10.589 22.828 1.00 63.62 221 TYR A C 1
ATOM 1775 O O . TYR A 1 221 ? -9.620 11.783 22.912 1.00 63.62 221 TYR A O 1
ATOM 1783 N N . THR A 1 222 ? -9.481 9.699 23.725 1.00 69.50 222 THR A N 1
ATOM 1784 C CA . THR A 1 222 ? -8.668 10.064 24.871 1.00 69.50 222 THR A CA 1
ATOM 1785 C C . THR A 1 222 ? -7.358 10.642 24.373 1.00 69.50 222 THR A C 1
ATOM 1787 O O . THR A 1 222 ? -6.857 10.287 23.303 1.00 69.50 222 THR A O 1
ATOM 1790 N N . THR A 1 223 ? -6.761 11.505 25.190 1.00 77.38 223 THR A N 1
ATOM 1791 C CA . THR A 1 223 ? -5.395 11.985 24.971 1.00 77.38 223 THR A CA 1
ATOM 1792 C C . THR A 1 223 ? -4.444 10.816 24.685 1.00 77.38 223 THR A C 1
ATOM 1794 O O . THR A 1 223 ? -3.619 10.919 23.792 1.00 77.38 223 THR A O 1
ATOM 1797 N N . GLU A 1 224 ? -4.653 9.661 25.325 1.00 84.12 224 GLU A N 1
ATOM 1798 C CA . GLU A 1 224 ? -3.883 8.432 25.094 1.00 84.12 224 GLU A CA 1
ATOM 1799 C C . GLU A 1 224 ? -3.983 7.894 23.655 1.00 84.12 224 GLU A C 1
ATOM 1801 O O . GLU A 1 224 ? -2.976 7.476 23.088 1.00 84.12 224 GLU A O 1
ATOM 1806 N N . LEU A 1 225 ? -5.174 7.902 23.040 1.00 89.38 225 LEU A N 1
ATOM 1807 C CA . LEU A 1 225 ? -5.354 7.455 21.655 1.00 89.38 225 LEU A CA 1
ATOM 1808 C C . LEU A 1 225 ? -4.613 8.379 20.682 1.00 89.38 225 LEU A C 1
ATOM 1810 O O . LEU A 1 225 ? -3.935 7.894 19.776 1.00 89.38 225 LEU A O 1
ATOM 1814 N N . HIS A 1 226 ? -4.727 9.694 20.883 1.00 89.75 226 HIS A N 1
ATOM 1815 C CA . HIS A 1 226 ? -4.022 10.690 20.076 1.00 89.75 226 HIS A CA 1
ATOM 1816 C C . HIS A 1 226 ? -2.504 10.604 20.261 1.00 89.75 226 HIS A C 1
ATOM 1818 O O . HIS A 1 226 ? -1.787 10.543 19.270 1.00 89.75 226 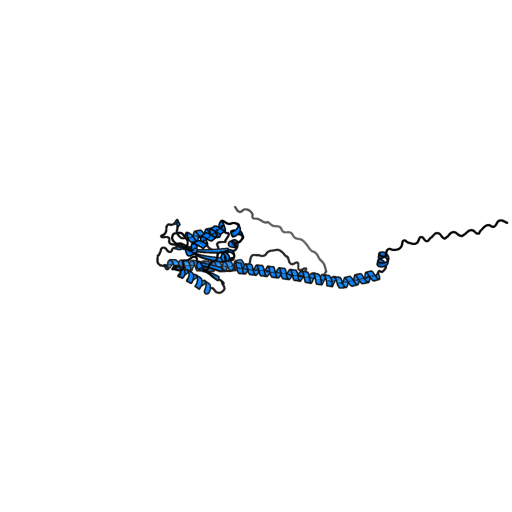HIS A O 1
ATOM 1824 N N . GLU A 1 227 ? -2.007 10.520 21.496 1.00 90.81 227 GLU A N 1
ATOM 1825 C CA . GLU A 1 227 ? -0.575 10.366 21.796 1.00 90.81 227 GLU A CA 1
ATOM 1826 C C . GLU A 1 227 ? -0.003 9.079 21.183 1.00 90.81 227 GLU A C 1
ATOM 1828 O O . GLU A 1 227 ? 1.098 9.068 20.621 1.00 90.81 227 GLU A O 1
ATOM 1833 N N . HIS A 1 228 ? -0.765 7.983 21.242 1.00 93.44 228 HIS A N 1
ATOM 1834 C CA . HIS A 1 228 ? -0.372 6.739 20.596 1.00 93.44 228 HIS A CA 1
ATOM 1835 C C . HIS A 1 228 ? -0.353 6.886 19.069 1.00 93.44 228 HIS A C 1
ATOM 1837 O O . HIS A 1 228 ? 0.586 6.425 18.417 1.00 93.44 228 HIS A O 1
ATOM 1843 N N . PHE A 1 229 ? -1.348 7.563 18.489 1.00 94.62 229 PHE A N 1
ATOM 1844 C CA . PHE A 1 229 ? -1.390 7.826 17.053 1.00 94.62 229 PHE A CA 1
ATOM 1845 C C . PHE A 1 229 ? -0.226 8.716 16.606 1.00 94.62 229 PHE A C 1
ATOM 1847 O O . PHE A 1 229 ? 0.419 8.411 15.609 1.00 94.62 229 PHE A O 1
ATOM 1854 N N . GLU A 1 230 ? 0.117 9.751 17.371 1.00 94.06 230 GLU A N 1
ATOM 1855 C CA . GLU A 1 230 ? 1.284 10.606 17.128 1.00 94.06 230 GLU A CA 1
ATOM 1856 C C . GLU A 1 230 ? 2.595 9.826 17.173 1.00 94.06 230 GLU A C 1
ATOM 1858 O O . GLU A 1 230 ? 3.441 9.994 16.297 1.00 94.06 230 GLU A O 1
ATOM 1863 N N . THR A 1 231 ? 2.747 8.926 18.145 1.00 95.12 231 THR A N 1
ATOM 1864 C CA . THR A 1 231 ? 3.920 8.044 18.223 1.00 95.12 231 THR A CA 1
ATOM 1865 C C . THR A 1 231 ? 4.025 7.176 16.970 1.00 95.12 231 THR A C 1
ATOM 1867 O O . THR A 1 231 ? 5.081 7.107 16.342 1.00 95.12 231 THR A O 1
ATOM 1870 N N . TRP A 1 232 ? 2.908 6.585 16.541 1.00 96.56 232 TRP A N 1
ATOM 1871 C CA . TRP A 1 232 ? 2.857 5.802 15.309 1.00 96.56 232 TRP A CA 1
ATOM 1872 C C . TRP A 1 232 ? 3.156 6.641 14.056 1.00 96.56 232 TRP A C 1
ATOM 1874 O O . TRP A 1 232 ? 3.823 6.156 13.142 1.00 96.56 232 TRP A O 1
ATOM 1884 N N . LEU A 1 233 ? 2.710 7.902 14.002 1.00 95.19 233 LEU A N 1
ATOM 1885 C CA . LEU A 1 233 ? 3.045 8.824 12.914 1.00 95.19 233 LEU A CA 1
ATOM 1886 C C . LEU A 1 233 ? 4.552 9.091 12.850 1.00 95.19 233 LEU A C 1
ATOM 1888 O O . LEU A 1 233 ? 5.120 9.068 11.760 1.00 95.19 233 LEU A O 1
ATOM 1892 N N . LEU A 1 234 ? 5.211 9.316 13.988 1.00 94.19 234 LEU A N 1
ATOM 1893 C CA . LEU A 1 234 ? 6.664 9.516 14.033 1.00 94.19 234 LEU A CA 1
ATOM 1894 C C . LEU A 1 234 ? 7.412 8.292 13.492 1.00 94.19 234 LEU A C 1
ATOM 1896 O O . LEU A 1 234 ? 8.295 8.434 12.643 1.00 94.19 234 LEU A O 1
ATOM 1900 N N . ASP A 1 235 ? 7.007 7.096 13.915 1.00 95.12 235 ASP A N 1
ATOM 1901 C CA . ASP A 1 235 ? 7.575 5.843 13.415 1.00 95.12 235 ASP A CA 1
ATOM 1902 C C . ASP A 1 235 ? 7.314 5.661 11.913 1.00 95.12 235 ASP A C 1
ATOM 1904 O O . ASP A 1 235 ? 8.184 5.192 11.175 1.00 95.12 235 ASP A O 1
ATOM 1908 N N . LEU A 1 236 ? 6.133 6.069 11.435 1.00 94.19 236 LEU A N 1
ATOM 1909 C CA . LEU A 1 236 ? 5.779 6.048 10.020 1.00 94.19 236 LEU A CA 1
ATOM 1910 C C . LEU A 1 236 ? 6.691 6.954 9.199 1.00 94.19 236 LEU A C 1
ATOM 1912 O O . LEU A 1 236 ? 7.235 6.495 8.197 1.00 94.19 236 LEU A O 1
ATOM 1916 N N . PHE A 1 237 ? 6.888 8.206 9.608 1.00 92.25 237 PHE A N 1
ATOM 1917 C CA . PHE A 1 237 ? 7.771 9.126 8.889 1.00 92.25 237 PHE A CA 1
ATOM 1918 C C . PHE A 1 237 ? 9.229 8.665 8.923 1.00 92.25 237 PHE A C 1
ATOM 1920 O O . PHE A 1 237 ? 9.885 8.672 7.884 1.00 92.25 237 PHE A O 1
ATOM 1927 N N . SER A 1 238 ? 9.706 8.142 10.055 1.00 91.50 238 SER A N 1
ATOM 1928 C CA . SER A 1 238 ? 11.045 7.548 10.128 1.00 91.50 238 SER A CA 1
ATOM 1929 C C . SER A 1 238 ? 11.199 6.357 9.171 1.00 91.50 238 SER A C 1
ATOM 1931 O O . SER A 1 238 ? 12.193 6.246 8.446 1.00 91.50 238 SER A O 1
ATOM 1933 N N . ALA A 1 239 ? 10.189 5.484 9.097 1.00 90.81 239 ALA A N 1
ATOM 1934 C CA . ALA A 1 239 ? 10.181 4.372 8.153 1.00 90.81 239 ALA A CA 1
ATOM 1935 C C . ALA A 1 239 ? 10.127 4.848 6.691 1.00 90.81 239 ALA A C 1
ATOM 1937 O O . ALA A 1 239 ? 10.766 4.242 5.829 1.00 90.81 239 ALA A O 1
ATOM 1938 N N . LEU A 1 240 ? 9.390 5.925 6.401 1.00 89.62 240 LEU A N 1
ATOM 1939 C CA . LEU A 1 240 ? 9.313 6.530 5.071 1.00 89.62 240 LEU A CA 1
ATOM 1940 C C . LEU A 1 240 ? 10.671 7.048 4.610 1.00 89.62 240 LEU A C 1
ATOM 1942 O O . LEU A 1 240 ? 11.106 6.659 3.524 1.00 89.62 240 LEU A O 1
ATOM 1946 N N . GLU A 1 241 ? 11.342 7.846 5.439 1.00 87.88 241 GLU A N 1
ATOM 1947 C CA . GLU A 1 241 ? 12.675 8.397 5.171 1.00 87.88 241 GLU A CA 1
ATOM 1948 C C . GLU A 1 241 ? 13.670 7.273 4.852 1.00 87.88 241 GLU A C 1
ATOM 1950 O O . GLU A 1 241 ? 14.257 7.242 3.767 1.00 87.88 241 GLU A O 1
ATOM 1955 N N . HIS A 1 242 ? 13.743 6.256 5.717 1.00 85.19 242 HIS A N 1
ATOM 1956 C CA . HIS A 1 242 ? 14.612 5.100 5.493 1.00 85.19 242 HIS A CA 1
ATOM 1957 C C . HIS A 1 242 ? 14.275 4.353 4.191 1.00 85.19 242 HIS A C 1
ATOM 1959 O O . HIS A 1 242 ? 15.153 3.893 3.458 1.00 85.19 242 HIS A O 1
ATOM 1965 N N . SER A 1 243 ? 12.986 4.242 3.862 1.00 79.50 243 SER A N 1
ATOM 1966 C CA . SER A 1 243 ? 12.530 3.550 2.656 1.00 79.50 243 SER A CA 1
ATOM 1967 C C . SER A 1 243 ? 12.873 4.287 1.356 1.00 79.50 243 SER A C 1
ATOM 1969 O O . SER A 1 243 ? 12.969 3.640 0.307 1.00 79.50 243 SER A O 1
ATOM 1971 N N . MET A 1 244 ? 13.028 5.613 1.417 1.00 74.06 244 MET A N 1
ATOM 1972 C CA . MET A 1 244 ? 13.413 6.458 0.286 1.00 74.06 244 MET A CA 1
ATOM 1973 C C . MET A 1 244 ? 14.926 6.411 0.054 1.00 74.06 244 MET A C 1
ATOM 1975 O O . MET A 1 244 ? 15.350 6.344 -1.098 1.00 74.06 244 MET A O 1
ATOM 1979 N N . GLU A 1 245 ? 15.720 6.354 1.126 1.00 70.31 245 GLU A N 1
ATOM 1980 C CA . GLU A 1 245 ? 17.183 6.219 1.068 1.00 70.31 245 GLU A CA 1
ATOM 1981 C C . GLU A 1 245 ? 17.627 4.839 0.562 1.00 70.31 245 GLU A C 1
ATOM 1983 O O . GLU A 1 245 ? 18.488 4.724 -0.303 1.00 70.31 245 GLU A O 1
ATOM 1988 N N . VAL A 1 246 ? 17.004 3.755 1.032 1.00 63.28 246 VAL A N 1
ATOM 1989 C CA . VAL A 1 246 ? 17.371 2.398 0.583 1.00 63.28 246 VAL A CA 1
ATOM 1990 C C . VAL A 1 246 ? 16.907 2.132 -0.859 1.00 63.28 246 VAL A C 1
ATOM 1992 O O . VAL A 1 246 ? 17.505 1.333 -1.582 1.00 63.28 246 VAL A O 1
ATOM 1995 N N . GLY A 1 247 ? 15.860 2.828 -1.316 1.00 54.50 247 GLY A N 1
ATOM 1996 C CA . GLY A 1 247 ? 15.338 2.727 -2.680 1.00 54.50 247 GLY A CA 1
ATOM 1997 C C . GLY A 1 247 ? 16.221 3.365 -3.761 1.00 54.50 247 GLY A C 1
ATOM 1998 O O . GLY A 1 247 ? 15.981 3.113 -4.947 1.00 54.50 247 GLY A O 1
ATOM 1999 N N . SER A 1 248 ? 17.226 4.173 -3.394 1.00 50.19 248 SER A N 1
ATOM 2000 C CA . SER A 1 248 ? 18.119 4.820 -4.363 1.00 50.19 248 SER A CA 1
ATOM 2001 C C . SER A 1 248 ? 19.311 3.962 -4.801 1.00 50.19 248 SER A C 1
ATOM 2003 O O . SER A 1 248 ? 19.757 4.143 -5.935 1.00 50.19 248 SER A O 1
ATOM 2005 N N . ASP A 1 249 ? 19.760 2.984 -3.999 1.00 42.03 249 ASP A N 1
ATOM 2006 C CA . ASP A 1 249 ? 21.134 2.459 -4.133 1.00 42.03 249 ASP A CA 1
ATOM 2007 C C . ASP A 1 249 ? 21.324 0.970 -4.471 1.00 42.03 249 ASP A C 1
ATOM 2009 O O . ASP A 1 249 ? 22.464 0.535 -4.622 1.00 42.03 249 ASP A O 1
ATOM 2013 N N . VAL A 1 250 ? 20.283 0.157 -4.686 1.00 43.34 250 VAL A N 1
ATOM 2014 C CA . VAL A 1 250 ? 20.509 -1.281 -4.966 1.00 43.34 250 VAL A CA 1
ATOM 2015 C C . VAL A 1 250 ? 19.721 -1.792 -6.167 1.00 43.34 250 VAL A C 1
ATOM 2017 O O . VAL A 1 250 ? 18.694 -2.445 -6.038 1.00 43.34 250 VAL A O 1
ATOM 2020 N N . GLU A 1 251 ? 20.247 -1.522 -7.363 1.00 39.50 251 GLU A N 1
ATOM 2021 C CA . GLU A 1 251 ? 20.053 -2.385 -8.539 1.00 39.50 251 GLU A CA 1
ATOM 2022 C C . GLU A 1 251 ? 21.190 -2.142 -9.557 1.00 39.50 251 GLU A C 1
ATOM 2024 O O . GLU A 1 251 ? 20.985 -1.651 -10.671 1.00 39.50 251 GLU A O 1
ATOM 2029 N N . TYR A 1 252 ? 22.429 -2.445 -9.148 1.00 36.84 252 TYR A N 1
ATOM 2030 C CA . TYR A 1 252 ? 23.543 -2.643 -10.082 1.00 36.84 252 TYR A CA 1
ATOM 2031 C C . TYR A 1 252 ? 23.338 -3.993 -10.782 1.00 36.84 252 TYR A C 1
ATOM 2033 O O . TYR A 1 252 ? 23.774 -5.043 -10.313 1.00 36.84 252 TYR A O 1
ATOM 2041 N N . ASP A 1 253 ? 22.619 -3.963 -11.901 1.00 34.28 253 ASP A N 1
ATOM 2042 C CA . ASP A 1 253 ? 22.640 -5.041 -12.888 1.00 34.28 253 ASP A CA 1
ATOM 2043 C C . ASP A 1 253 ? 24.023 -5.011 -13.557 1.00 34.28 253 ASP A C 1
ATOM 2045 O O . ASP A 1 253 ? 24.300 -4.174 -14.418 1.00 34.28 253 ASP A O 1
ATOM 2049 N N . SER A 1 254 ? 24.922 -5.859 -13.057 1.00 40.22 254 SER A N 1
ATOM 2050 C CA . SER A 1 254 ? 26.296 -6.052 -13.522 1.00 40.22 254 SER A CA 1
ATOM 2051 C C . SER A 1 254 ? 26.319 -6.800 -14.856 1.00 40.22 254 SER A C 1
ATOM 2053 O O . SER A 1 254 ? 26.735 -7.950 -14.964 1.00 40.22 254 SER A O 1
ATOM 2055 N N . GLN A 1 255 ? 25.884 -6.126 -15.913 1.00 39.94 255 GLN A N 1
ATOM 2056 C CA . GLN A 1 255 ? 26.202 -6.525 -17.275 1.00 39.94 255 GLN A CA 1
ATOM 2057 C C . GLN A 1 255 ? 26.589 -5.287 -18.071 1.00 39.94 255 GLN A C 1
ATOM 2059 O O . GLN A 1 255 ? 25.838 -4.316 -18.095 1.00 39.94 255 GLN A O 1
ATOM 2064 N N . TYR A 1 256 ? 27.736 -5.389 -18.744 1.00 37.44 256 TYR A N 1
ATOM 2065 C CA . TYR A 1 256 ? 28.493 -4.362 -19.469 1.00 37.44 256 TYR A CA 1
ATOM 2066 C C . TYR A 1 256 ? 29.593 -3.683 -18.646 1.00 37.44 256 TYR A C 1
ATOM 2068 O O . TYR A 1 256 ? 29.500 -2.518 -18.271 1.00 37.44 256 TYR A O 1
ATOM 2076 N N . GLU A 1 257 ? 30.678 -4.439 -18.438 1.00 33.91 257 GLU A N 1
ATOM 2077 C CA . GLU A 1 257 ? 32.020 -3.861 -18.370 1.00 33.91 257 GLU A CA 1
ATOM 2078 C C . GLU A 1 257 ? 32.260 -3.008 -19.620 1.00 33.91 257 GLU A C 1
ATOM 2080 O O . GLU A 1 257 ? 32.068 -3.442 -20.760 1.00 33.91 257 GLU A O 1
ATOM 2085 N N . HIS A 1 258 ? 32.638 -1.763 -19.371 1.00 32.66 258 HIS A N 1
ATOM 2086 C CA . HIS A 1 258 ? 33.159 -0.838 -20.351 1.00 32.66 258 HIS A CA 1
ATOM 2087 C C . HIS A 1 258 ? 34.647 -1.166 -20.512 1.00 32.66 258 HIS A C 1
ATOM 2089 O O . HIS A 1 258 ? 35.430 -0.872 -19.616 1.00 32.66 258 HIS A O 1
ATOM 2095 N N . SER A 1 259 ? 35.036 -1.825 -21.606 1.00 34.72 259 SER A N 1
ATOM 2096 C CA . SER A 1 259 ? 36.444 -1.871 -22.006 1.00 34.72 259 SER A CA 1
ATOM 2097 C C . SER A 1 259 ? 36.781 -0.536 -22.672 1.00 34.72 259 SER A C 1
ATOM 2099 O O . SER A 1 259 ? 36.550 -0.351 -23.869 1.00 34.72 259 SER A O 1
ATOM 2101 N N . GLU A 1 260 ? 37.249 0.421 -21.879 1.00 35.69 260 GLU A N 1
ATOM 2102 C CA . GLU A 1 260 ? 38.102 1.487 -22.395 1.00 35.69 260 GLU A CA 1
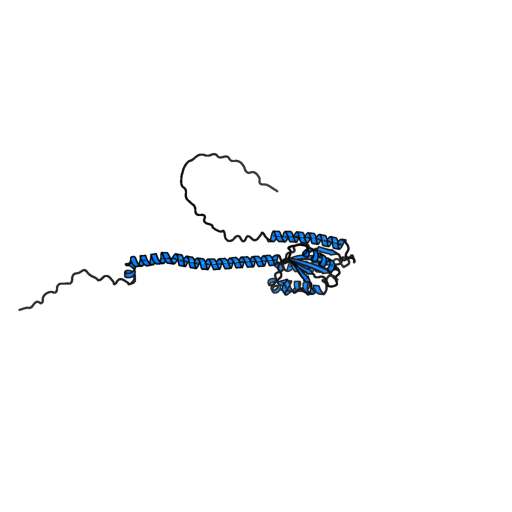ATOM 2103 C C . GLU A 1 260 ? 39.493 0.862 -22.568 1.00 35.69 260 GLU A C 1
ATOM 2105 O O . GLU A 1 260 ? 40.163 0.533 -21.594 1.00 35.69 260 GLU A O 1
ATOM 2110 N N . GLU A 1 261 ? 39.871 0.577 -23.815 1.00 35.59 261 GLU A N 1
ATOM 2111 C CA . GLU A 1 261 ? 41.259 0.278 -24.169 1.00 35.59 261 GLU A CA 1
ATOM 2112 C C . GLU A 1 261 ? 42.025 1.607 -24.101 1.00 35.59 261 GLU A C 1
ATOM 2114 O O . GLU A 1 261 ? 41.849 2.475 -24.957 1.00 35.59 261 GLU A O 1
ATOM 2119 N N . GLU A 1 262 ? 42.807 1.793 -23.036 1.00 38.47 262 GLU A N 1
ATOM 2120 C CA . GLU A 1 262 ? 43.827 2.839 -22.958 1.00 38.47 262 GLU A CA 1
ATOM 2121 C C . GLU A 1 262 ? 44.965 2.496 -23.934 1.00 38.47 262 GLU A C 1
ATOM 2123 O O . GLU A 1 262 ? 45.476 1.375 -23.954 1.00 38.47 262 GLU A O 1
ATOM 2128 N N . GLU A 1 263 ? 45.336 3.462 -24.774 1.00 37.31 263 GLU A N 1
ATOM 2129 C CA . GLU A 1 263 ? 46.477 3.371 -25.682 1.00 37.31 263 GLU A CA 1
ATOM 2130 C C . GLU A 1 263 ? 47.783 3.406 -24.864 1.00 37.31 263 GLU A C 1
ATOM 2132 O O . GLU A 1 263 ? 48.112 4.416 -24.243 1.00 37.31 263 GLU A O 1
ATOM 2137 N N . GLU A 1 264 ? 48.524 2.292 -24.854 1.00 33.91 264 GLU A N 1
ATOM 2138 C CA . GLU A 1 264 ? 49.881 2.205 -24.305 1.00 33.91 264 GLU A CA 1
ATOM 2139 C C . GLU A 1 264 ? 50.865 2.996 -25.191 1.00 33.91 264 GLU A C 1
ATOM 2141 O O . GLU A 1 264 ? 51.167 2.592 -26.318 1.00 33.91 264 GLU A O 1
ATOM 2146 N N . GLU A 1 265 ? 51.409 4.103 -24.673 1.00 37.38 265 GLU A N 1
ATOM 2147 C CA . GLU A 1 265 ? 52.677 4.648 -25.167 1.00 37.38 265 GLU A CA 1
ATOM 2148 C C . GLU A 1 265 ? 53.846 3.863 -24.558 1.00 37.38 265 GLU A C 1
ATOM 2150 O O . GLU A 1 265 ? 53.981 3.703 -23.345 1.00 37.38 265 GLU A O 1
ATOM 2155 N N . VAL A 1 266 ? 54.675 3.352 -25.461 1.00 36.50 266 VAL A N 1
ATOM 2156 C CA . VAL A 1 266 ? 55.888 2.580 -25.217 1.00 36.50 266 VAL A CA 1
ATOM 2157 C C . VAL A 1 266 ? 57.014 3.530 -24.814 1.00 36.50 266 VAL A C 1
ATOM 2159 O O . VAL A 1 266 ? 57.328 4.433 -25.583 1.00 36.50 266 VAL A O 1
ATOM 2162 N N . ASP A 1 267 ? 57.694 3.258 -23.701 1.00 33.41 267 ASP A N 1
ATOM 2163 C CA . ASP A 1 267 ? 59.080 3.690 -23.511 1.00 33.41 267 ASP A CA 1
ATOM 2164 C C . ASP A 1 267 ? 59.908 2.541 -22.922 1.00 33.41 267 ASP A C 1
ATOM 2166 O O . ASP A 1 267 ? 59.559 1.926 -21.913 1.00 33.41 267 ASP A O 1
ATOM 2170 N N . VAL A 1 268 ? 60.987 2.223 -23.636 1.00 38.50 268 VAL A N 1
ATOM 2171 C CA . VAL A 1 268 ? 61.956 1.155 -23.370 1.00 38.50 268 VAL A CA 1
ATOM 2172 C C . VAL A 1 268 ? 63.244 1.797 -22.867 1.00 38.50 268 VAL A C 1
ATOM 2174 O O . VAL A 1 268 ? 63.757 2.686 -23.539 1.00 38.50 268 VAL A O 1
ATOM 2177 N N . ASP A 1 269 ? 63.734 1.328 -21.717 1.00 33.09 269 ASP A N 1
ATOM 2178 C CA . ASP A 1 269 ? 65.148 1.076 -21.351 1.00 33.09 269 ASP A CA 1
ATOM 2179 C C . ASP A 1 269 ? 65.286 1.106 -19.816 1.00 33.09 269 ASP A C 1
ATOM 2181 O O . ASP A 1 269 ? 64.634 1.905 -19.147 1.00 33.09 269 ASP A O 1
ATOM 2185 N N . ASP A 1 270 ? 66.197 0.406 -19.150 1.00 36.81 270 ASP A N 1
ATOM 2186 C CA . ASP A 1 270 ? 66.828 -0.914 -19.264 1.00 36.81 270 ASP A CA 1
ATOM 2187 C C . ASP A 1 270 ? 67.617 -1.061 -17.936 1.00 36.81 270 ASP A C 1
ATOM 2189 O O . ASP A 1 270 ? 68.092 -0.055 -17.406 1.00 36.81 270 ASP A O 1
ATOM 2193 N N . GLU A 1 271 ? 67.762 -2.295 -17.442 1.00 38.97 271 GLU A N 1
ATOM 2194 C CA . GLU A 1 271 ? 68.716 -2.771 -16.404 1.00 38.97 271 GLU A CA 1
ATOM 2195 C C . GLU A 1 271 ? 68.657 -2.141 -14.972 1.00 38.97 271 GLU A C 1
ATOM 2197 O O . GLU A 1 271 ? 68.355 -0.977 -14.764 1.00 38.97 271 GLU A O 1
ATOM 2202 N N . GLU A 1 272 ? 68.920 -2.807 -13.841 1.00 34.72 272 GLU A N 1
ATOM 2203 C CA . GLU A 1 272 ? 69.630 -4.047 -13.539 1.00 34.72 272 GLU A CA 1
ATOM 2204 C C . GLU A 1 272 ? 69.267 -4.524 -12.099 1.00 34.72 272 GLU A C 1
ATOM 2206 O O . GLU A 1 272 ? 68.988 -3.732 -11.200 1.00 34.72 272 GLU A O 1
ATOM 2211 N N . LEU A 1 273 ? 69.281 -5.849 -11.927 1.00 35.72 273 LEU A N 1
ATOM 2212 C CA . LEU A 1 273 ? 69.407 -6.733 -10.747 1.00 35.72 273 LEU A CA 1
ATOM 2213 C C . LEU A 1 273 ? 69.607 -6.145 -9.321 1.00 35.72 273 LEU A C 1
ATOM 2215 O O . LEU A 1 273 ? 70.496 -5.334 -9.087 1.00 35.72 273 LEU A O 1
ATOM 2219 N N . THR A 1 274 ? 68.957 -6.745 -8.302 1.00 30.81 274 THR A N 1
ATOM 2220 C CA . THR A 1 274 ? 69.614 -7.640 -7.299 1.00 30.81 274 THR A CA 1
ATOM 2221 C C . THR A 1 274 ? 68.703 -8.132 -6.145 1.00 30.81 274 THR A C 1
ATOM 2223 O O . THR A 1 274 ? 67.947 -7.376 -5.548 1.00 30.81 274 THR A O 1
ATOM 2226 N N . SER A 1 275 ? 68.867 -9.435 -5.851 1.00 34.03 275 SER A N 1
ATOM 2227 C CA . SER A 1 275 ? 68.850 -10.169 -4.559 1.00 34.03 275 SER A CA 1
ATOM 2228 C C . SER A 1 275 ? 67.653 -10.147 -3.584 1.00 34.03 275 SER A C 1
ATOM 2230 O O . SER A 1 275 ? 67.375 -9.153 -2.927 1.00 34.03 275 SER A O 1
ATOM 2232 N N . GLU A 1 276 ? 67.062 -11.343 -3.436 1.00 38.97 276 GLU A N 1
ATOM 2233 C CA . GLU A 1 276 ? 66.908 -12.153 -2.202 1.00 38.97 276 GLU A CA 1
ATOM 2234 C C . GLU A 1 276 ? 66.725 -11.447 -0.840 1.00 38.97 276 GLU A C 1
ATOM 2236 O O . GLU A 1 276 ? 67.642 -10.801 -0.352 1.00 38.97 276 GLU A O 1
ATOM 2241 N N . GLU A 1 277 ? 65.615 -11.734 -0.142 1.00 37.97 277 GLU A N 1
ATOM 2242 C CA . GLU A 1 277 ? 65.654 -12.505 1.119 1.00 37.97 277 GLU A CA 1
ATOM 2243 C C . GLU A 1 277 ? 64.245 -12.914 1.598 1.00 37.97 277 GLU A C 1
ATOM 2245 O O . GLU A 1 277 ? 63.296 -12.129 1.625 1.00 37.97 277 GLU A O 1
ATOM 2250 N N . GLU A 1 278 ? 64.133 -14.187 1.980 1.00 37.66 278 GLU A N 1
ATOM 2251 C CA . GLU A 1 278 ? 63.009 -14.789 2.693 1.00 37.66 278 GLU A CA 1
ATOM 2252 C C . GLU A 1 278 ? 62.813 -14.155 4.078 1.00 37.66 278 GLU A C 1
ATOM 2254 O O . GLU A 1 278 ? 63.777 -13.861 4.773 1.00 37.66 278 GLU A O 1
ATOM 2259 N N . THR A 1 279 ? 61.573 -14.100 4.570 1.00 36.25 279 THR A N 1
ATOM 2260 C CA . THR A 1 279 ? 61.293 -14.552 5.945 1.00 36.25 279 THR A CA 1
ATOM 2261 C C . THR A 1 279 ? 59.825 -14.942 6.113 1.00 36.25 279 THR A C 1
ATOM 2263 O O . THR A 1 279 ? 58.900 -14.139 6.015 1.00 36.25 279 THR A O 1
ATOM 2266 N N . GLU A 1 280 ? 59.628 -16.224 6.415 1.00 36.62 280 GLU A N 1
ATOM 2267 C CA . GLU A 1 280 ? 58.426 -16.784 7.021 1.00 36.62 280 GLU A CA 1
ATOM 2268 C C . GLU A 1 280 ? 58.093 -16.089 8.356 1.00 36.62 280 GLU A C 1
ATOM 2270 O O . GLU A 1 280 ? 58.994 -15.816 9.151 1.00 36.62 280 GLU A O 1
ATOM 2275 N N . LYS A 1 281 ? 56.798 -15.969 8.696 1.00 38.47 281 LYS A N 1
ATOM 2276 C CA . LYS A 1 281 ? 56.217 -16.756 9.807 1.00 38.47 281 LYS A CA 1
ATOM 2277 C C . LYS A 1 281 ? 54.717 -16.528 10.048 1.00 38.47 281 LYS A C 1
ATOM 2279 O O . LYS A 1 281 ? 54.256 -15.458 10.421 1.00 38.47 281 LYS A O 1
ATOM 2284 N N . THR A 1 282 ? 54.026 -17.668 9.984 1.00 36.78 282 THR A N 1
ATOM 2285 C CA . THR A 1 282 ? 52.966 -18.161 10.885 1.00 36.78 282 THR A CA 1
ATOM 2286 C C . THR A 1 282 ? 51.624 -17.435 10.943 1.00 36.78 282 THR A C 1
ATOM 2288 O O . THR A 1 282 ? 51.404 -16.528 11.741 1.00 36.78 282 THR A O 1
ATOM 2291 N N . GLY A 1 283 ? 50.663 -18.006 10.212 1.00 33.94 283 GLY A N 1
ATOM 2292 C CA . GLY A 1 283 ? 49.243 -17.918 10.526 1.00 33.94 283 GLY A CA 1
ATOM 2293 C C . GLY A 1 283 ? 48.863 -18.824 11.702 1.00 33.94 283 GLY A C 1
ATOM 2294 O O . GLY A 1 283 ? 49.244 -19.992 11.767 1.00 33.94 283 GLY A O 1
ATOM 2295 N N . ASN A 1 284 ? 48.068 -18.283 12.619 1.00 34.66 284 ASN A N 1
ATOM 2296 C CA . ASN A 1 284 ? 47.339 -19.037 13.627 1.00 34.66 284 ASN A CA 1
ATOM 2297 C C . ASN A 1 284 ? 45.987 -18.355 13.843 1.00 34.66 284 ASN A C 1
ATOM 2299 O O . ASN A 1 284 ? 45.963 -17.215 14.293 1.00 34.66 284 ASN A O 1
ATOM 2303 N N . THR A 1 285 ? 44.885 -19.032 13.508 1.00 36.41 285 THR A N 1
ATOM 2304 C CA . THR A 1 285 ? 43.654 -19.124 14.324 1.00 36.41 285 THR A CA 1
ATOM 2305 C C . THR A 1 285 ? 42.530 -19.795 13.529 1.00 36.41 285 THR A C 1
ATOM 2307 O O . THR A 1 285 ? 41.917 -19.213 12.641 1.00 36.41 285 THR A O 1
ATOM 2310 N N . LYS A 1 286 ? 42.201 -21.038 13.896 1.00 37.41 286 LYS A N 1
ATOM 2311 C CA . LYS A 1 286 ? 40.890 -21.631 13.608 1.00 37.41 286 LYS A CA 1
ATOM 2312 C C . LYS A 1 286 ? 40.498 -22.582 14.735 1.00 37.41 286 LYS A C 1
ATOM 2314 O O . LYS A 1 286 ? 41.027 -23.685 14.824 1.00 37.41 286 LYS A O 1
ATOM 2319 N N . LYS A 1 287 ? 39.568 -22.137 15.584 1.00 39.25 287 LYS A N 1
ATOM 2320 C CA . LYS A 1 287 ? 38.509 -22.941 16.221 1.00 39.25 287 LYS A CA 1
ATOM 2321 C C . LYS A 1 287 ? 37.663 -22.024 17.101 1.00 39.25 287 LYS A C 1
ATOM 2323 O O . LYS A 1 287 ? 38.057 -21.688 18.213 1.00 39.25 287 LYS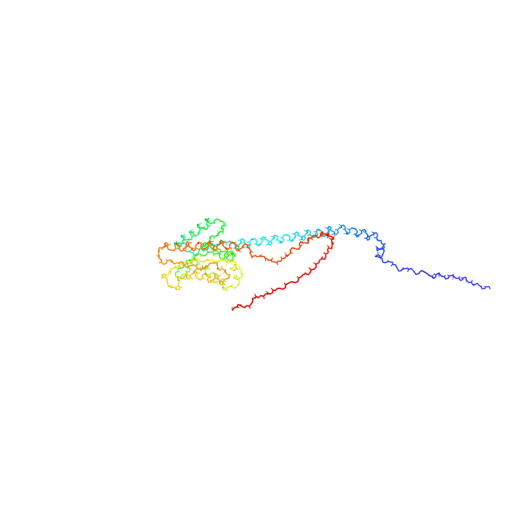 A O 1
ATOM 2328 N N . VAL A 1 288 ? 36.499 -21.641 16.587 1.00 45.69 288 VAL A N 1
ATOM 2329 C CA . VAL A 1 288 ? 35.382 -21.181 17.411 1.00 45.69 288 VAL A CA 1
ATOM 2330 C C . VAL A 1 288 ? 34.273 -22.222 17.299 1.00 45.69 288 VAL A C 1
ATOM 2332 O O . VAL A 1 288 ? 34.164 -22.945 16.309 1.00 45.69 288 VAL A O 1
ATOM 2335 N N . ARG A 1 289 ? 33.622 -22.333 18.443 1.00 42.09 289 ARG A N 1
ATOM 2336 C CA . ARG A 1 289 ? 32.729 -23.332 19.000 1.00 42.09 289 ARG A CA 1
ATOM 2337 C C . ARG A 1 289 ? 31.348 -23.321 18.361 1.00 42.09 289 ARG A C 1
ATOM 2339 O O . ARG A 1 289 ? 30.946 -22.234 17.898 1.00 42.09 289 ARG A O 1
#

Radius of gyration: 41.79 Å; Cα contacts (8 Å, |Δi|>4): 286; chains: 1; bounding box: 90×60×146 Å

Solvent-accessible surface area (backbone atoms only — not comparable to full-atom values): 17186 Å² total; per-residue (Å²): 137,87,87,77,81,84,84,77,82,79,81,81,88,82,76,80,79,74,77,82,76,52,79,64,56,69,55,61,74,36,57,66,57,54,49,52,51,51,53,50,45,66,62,46,48,60,54,51,50,50,52,51,47,54,52,52,51,51,52,50,52,51,51,53,50,51,54,52,52,50,51,50,52,51,52,54,39,47,64,32,34,35,40,37,36,32,54,56,94,89,40,77,65,52,56,59,53,47,51,52,48,50,52,48,70,68,45,82,89,62,68,70,44,83,34,42,47,91,74,56,47,72,75,58,59,35,65,40,43,8,36,39,40,34,39,28,32,26,49,98,45,31,39,32,83,79,32,34,60,60,57,52,49,49,50,54,33,62,70,33,69,67,54,43,72,73,29,32,38,68,50,22,34,30,36,40,45,13,34,14,33,66,79,44,60,79,85,29,41,29,31,26,34,56,49,48,55,52,46,43,46,75,55,44,26,43,73,74,52,78,78,43,81,46,68,56,56,73,80,54,92,40,71,65,52,53,54,51,49,51,52,52,50,52,54,48,53,53,51,49,55,53,54,56,60,63,68,72,74,80,79,83,75,92,74,79,85,78,84,77,82,79,84,82,82,87,84,90,87,78,91,80,89,84,84,90,83,88,79,90,83,83,91,83,89,90,87,84,133

pLDDT: mean 79.06, std 20.67, range [30.81, 98.12]

Nearest PDB structures (foldseek):
  3fjo-assembly1_A  TM=7.738E-01  e=3.174E-07  Saccharomyces cerevisiae
  6pup-assembly1_A  TM=8.021E-01  e=2.214E-06  Schizosaccharomyces japonicus yFS275
  6li1-assembly1_A  TM=7.564E-01  e=2.845E-06  Homo sapiens
  5xr8-assembly1_A  TM=6.849E-01  e=2.550E-05  Homo sapiens
  5zkp-assembly1_A  TM=7.333E-01  e=1.751E-05  Homo sapiens